Protein AF-0000000080381244 (afdb_homodimer)

Sequence (266 aa):
MRFTLLMLALLSFAAQAEESDSPTPCDNVETDQQSYDCSAYNRKTSEAEMSGSYTDLLDRIKSQFPADSPELKAFTGKLKAAQDLWAKSREADCDVYTVNAGKGTQAYEIAQNDCRAQKSDERSEFLQSVGLEMRFTLLMLALLSFAAQAEESDSPTPCDNVETDQQSYDCSAYNRKTSEAEMSGSYTDLLDRIKSQFPADSPELKAFTGKLKAAQDLWAKSREADCDVYTVNAGKGTQAYEIAQNDCRAQKSDERSEFLQSVGLE

Organism: NCBI:txid216142

Nearest PDB structures (foldseek):
  3gi7-assembly1_A  TM=9.146E-01  e=5.387E-06  Pseudomonas putida KT2440
  3gi7-assembly1_A  TM=9.146E-01  e=4.525E-06  Pseudomonas putida KT2440

InterPro domains:
  IPR009739 Lysozyme inhibitor LprI-like, N-terminal [PF07007] (26-127)

Structure (mmCIF, N/CA/C/O backbone):
data_AF-0000000080381244-model_v1
#
loop_
_entity.id
_entity.type
_entity.pdbx_description
1 polymer 'Lysozyme inhibitor LprI-like N-terminal domain-containing protein'
#
loop_
_atom_site.group_PDB
_atom_site.id
_atom_site.type_symbol
_atom_site.label_atom_id
_atom_site.label_alt_id
_atom_site.label_comp_id
_atom_site.label_asym_id
_atom_site.label_entity_id
_atom_site.label_seq_id
_atom_site.pdbx_PDB_ins_code
_atom_site.Cartn_x
_atom_site.Cartn_y
_atom_site.Cartn_z
_atom_site.occupancy
_atom_site.B_iso_or_equiv
_atom_site.auth_seq_id
_atom_site.auth_comp_id
_atom_site.auth_asym_id
_atom_site.auth_atom_id
_atom_site.pdbx_PDB_model_num
ATOM 1 N N . MET A 1 1 ? 0.6 57.094 -21.266 1 40.75 1 MET A N 1
ATOM 2 C CA . MET A 1 1 ? 1.201 56.094 -20.375 1 40.75 1 MET A CA 1
ATOM 3 C C . MET A 1 1 ? 1.037 54.688 -20.938 1 40.75 1 MET A C 1
ATOM 5 O O . MET A 1 1 ? -0.085 54.25 -21.188 1 40.75 1 MET A O 1
ATOM 9 N N . ARG A 1 2 ? 2.029 54.25 -21.875 1 47.72 2 ARG A N 1
ATOM 10 C CA . ARG A 1 2 ? 2.141 52.969 -22.578 1 47.72 2 ARG A CA 1
ATOM 11 C C . ARG A 1 2 ? 2.221 51.812 -21.609 1 47.72 2 ARG A C 1
ATOM 13 O O . ARG A 1 2 ? 3.139 51.75 -20.781 1 47.72 2 ARG A O 1
ATOM 20 N N . PHE A 1 3 ? 1.087 51.188 -21.188 1 45.06 3 PHE A N 1
ATOM 21 C CA . PHE A 1 3 ? 0.977 50.031 -20.328 1 45.06 3 PHE A CA 1
ATOM 22 C C . PHE A 1 3 ? 1.736 48.844 -20.906 1 45.06 3 PHE A C 1
ATOM 24 O O . PHE A 1 3 ? 1.434 48.375 -22.016 1 45.06 3 PHE A O 1
ATOM 31 N N . THR A 1 4 ? 3.045 48.688 -20.562 1 49.34 4 THR A N 1
ATOM 32 C CA . THR A 1 4 ? 3.891 47.531 -20.875 1 49.34 4 THR A CA 1
ATOM 33 C C . THR A 1 4 ? 3.318 46.281 -20.266 1 49.34 4 THR A C 1
ATOM 35 O O . THR A 1 4 ? 3.07 46.188 -19.062 1 49.34 4 THR A O 1
ATOM 38 N N . LEU A 1 5 ? 2.613 45.469 -21.047 1 47.5 5 LEU A N 1
ATOM 39 C CA . LEU A 1 5 ? 2.141 44.125 -20.75 1 47.5 5 LEU A CA 1
ATOM 40 C C . LEU A 1 5 ? 3.307 43.219 -20.422 1 47.5 5 LEU A C 1
ATOM 42 O O . LEU A 1 5 ? 4.195 43 -21.266 1 47.5 5 LEU A O 1
ATOM 46 N N . LEU A 1 6 ? 3.764 43.188 -19.125 1 45.06 6 LEU A N 1
ATOM 47 C CA . LEU A 1 6 ? 4.73 42.219 -18.625 1 45.06 6 LEU A CA 1
ATOM 48 C C . LEU A 1 6 ? 4.211 40.781 -18.797 1 45.06 6 LEU A C 1
ATOM 50 O O . LEU A 1 6 ? 3.193 40.406 -18.219 1 45.06 6 LEU A O 1
ATOM 54 N N . MET A 1 7 ? 4.418 40.188 -19.922 1 46.19 7 MET A N 1
ATOM 55 C CA . MET A 1 7 ? 4.176 38.75 -20.156 1 46.19 7 MET A CA 1
ATOM 56 C C . MET A 1 7 ? 4.973 37.906 -19.188 1 46.19 7 MET A C 1
ATOM 58 O O . MET A 1 7 ? 6.207 37.906 -19.188 1 46.19 7 MET A O 1
ATOM 62 N N . LEU A 1 8 ? 4.422 37.688 -17.984 1 49.75 8 LEU A N 1
ATOM 63 C CA . LEU A 1 8 ? 4.996 36.75 -17.031 1 49.75 8 LEU A CA 1
ATOM 64 C C . LEU A 1 8 ? 5.07 35.344 -17.656 1 49.75 8 LEU A C 1
ATOM 66 O O . LEU A 1 8 ? 4.039 34.719 -17.922 1 49.75 8 LEU A O 1
ATOM 70 N N . ALA A 1 9 ? 6.148 34.969 -18.359 1 44.59 9 ALA A N 1
ATOM 71 C CA . ALA A 1 9 ? 6.457 33.594 -18.828 1 44.59 9 ALA A CA 1
ATOM 72 C C . ALA A 1 9 ? 6.605 32.656 -17.656 1 44.59 9 ALA A C 1
ATOM 74 O O . ALA A 1 9 ? 7.543 32.75 -16.859 1 44.59 9 ALA A O 1
ATOM 75 N N . LEU A 1 10 ? 5.492 32.031 -17.156 1 44.94 10 LEU A N 1
ATOM 76 C CA . LEU A 1 10 ? 5.539 30.938 -16.203 1 44.94 10 LEU A CA 1
ATOM 77 C C . LEU A 1 10 ? 6.344 29.766 -16.766 1 44.94 10 LEU A C 1
ATOM 79 O O . LEU A 1 10 ? 5.891 29.094 -17.688 1 44.94 10 LEU A O 1
ATOM 83 N N . LEU A 1 11 ? 7.656 29.734 -16.672 1 43.81 11 LEU A N 1
ATOM 84 C CA . LEU A 1 11 ? 8.492 28.578 -16.984 1 43.81 11 LEU A CA 1
ATOM 85 C C . LEU A 1 11 ? 8.125 27.406 -16.094 1 43.81 11 LEU A C 1
ATOM 87 O O . LEU A 1 11 ? 8.266 27.469 -14.875 1 43.81 11 LEU A O 1
ATOM 91 N N . SER A 1 12 ? 7.191 26.547 -16.484 1 48.25 12 SER A N 1
ATOM 92 C CA . SER A 1 12 ? 6.961 25.234 -15.883 1 48.25 12 SER A CA 1
ATOM 93 C C . SER A 1 12 ? 8.266 24.453 -15.766 1 48.25 12 SER A C 1
ATOM 95 O O . SER A 1 12 ? 8.883 24.125 -16.781 1 48.25 12 SER A O 1
ATOM 97 N N . PHE A 1 13 ? 8.992 24.562 -14.695 1 47.06 13 PHE A N 1
ATOM 98 C CA . PHE A 1 13 ? 1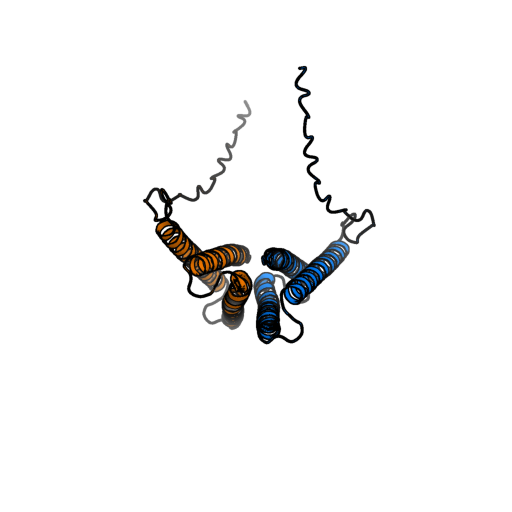0.07 23.641 -14.367 1 47.06 13 PHE A CA 1
ATOM 99 C C . PHE A 1 13 ? 9.578 22.203 -14.406 1 47.06 13 PHE A C 1
ATOM 101 O O . PHE A 1 13 ? 8.883 21.75 -13.492 1 47.06 13 PHE A O 1
ATOM 108 N N . ALA A 1 14 ? 9.312 21.641 -15.523 1 44 14 ALA A N 1
ATOM 109 C CA . ALA A 1 14 ? 9.172 20.188 -15.539 1 44 14 ALA A CA 1
ATOM 110 C C . ALA A 1 14 ? 10.359 19.5 -14.867 1 44 14 ALA A C 1
ATOM 112 O O . ALA A 1 14 ? 11.516 19.719 -15.258 1 44 14 ALA A O 1
ATOM 113 N N . ALA A 1 15 ? 10.398 19.172 -13.602 1 46.72 15 ALA A N 1
ATOM 114 C CA . ALA A 1 15 ? 11.352 18.25 -12.984 1 46.72 15 ALA A CA 1
ATOM 115 C C . ALA A 1 15 ? 11.68 17.094 -13.922 1 46.72 15 ALA A C 1
ATOM 117 O O . ALA A 1 15 ? 10.844 16.219 -14.141 1 46.72 15 ALA A O 1
ATOM 118 N N . GLN A 1 16 ? 12.453 17.328 -14.977 1 43.66 16 GLN A N 1
ATOM 119 C CA . GLN A 1 16 ? 12.953 16.219 -15.766 1 43.66 16 GLN A CA 1
ATOM 120 C C . GLN A 1 16 ? 13.57 15.141 -14.875 1 43.66 16 GLN A C 1
ATOM 122 O O . GLN A 1 16 ? 14.5 15.422 -14.109 1 43.66 16 GLN A O 1
ATOM 127 N N . ALA A 1 17 ? 12.812 14.188 -14.414 1 45.34 17 ALA A N 1
ATOM 128 C CA . ALA A 1 17 ? 13.477 12.984 -13.906 1 45.34 17 ALA A CA 1
ATOM 129 C C . ALA A 1 17 ? 14.719 12.656 -14.719 1 45.34 17 ALA A C 1
ATOM 131 O O . ALA A 1 17 ? 14.633 12.391 -15.922 1 45.34 17 ALA A O 1
ATOM 132 N N . GLU A 1 18 ? 15.836 13.234 -14.508 1 45.75 18 GLU A N 1
ATOM 133 C CA . GLU A 1 18 ? 17.078 12.883 -15.18 1 45.75 18 GLU A CA 1
ATOM 134 C C . GLU A 1 18 ? 17.203 11.367 -15.352 1 45.75 18 GLU A C 1
ATOM 136 O O . GLU A 1 18 ? 17.219 10.625 -14.375 1 45.75 18 GLU A O 1
ATOM 141 N N . GLU A 1 19 ? 16.609 10.797 -16.312 1 51.12 19 GLU A N 1
ATOM 142 C CA . GLU A 1 19 ? 17.031 9.453 -16.703 1 51.12 19 GLU A CA 1
ATOM 143 C C . GLU A 1 19 ? 18.562 9.328 -16.688 1 51.12 19 GLU A C 1
ATOM 145 O O . GLU A 1 19 ? 19.25 10.102 -17.328 1 51.12 19 GLU A O 1
ATOM 150 N N . SER A 1 20 ? 19.078 9.008 -15.672 1 56.88 20 SER A N 1
ATOM 151 C CA . SER A 1 20 ? 20.531 8.805 -15.68 1 56.88 20 SER A CA 1
ATOM 152 C C . SER A 1 20 ? 20.984 8.094 -16.953 1 56.88 20 SER A C 1
ATOM 154 O O . SER A 1 20 ? 20.391 7.074 -17.344 1 56.88 20 SER A O 1
ATOM 156 N N . ASP A 1 21 ? 21.531 8.797 -17.906 1 66.75 21 ASP A N 1
ATOM 157 C CA . ASP A 1 21 ? 22.109 8.406 -19.188 1 66.75 21 ASP A CA 1
ATOM 158 C C . ASP A 1 21 ? 23.078 7.238 -19.016 1 66.75 21 ASP A C 1
ATOM 160 O O . ASP A 1 21 ? 23.609 6.711 -20 1 66.75 21 ASP A O 1
ATOM 164 N N . SER A 1 22 ? 23.359 6.797 -17.797 1 81.69 22 SER A N 1
ATOM 165 C CA . SER A 1 22 ? 24.312 5.707 -17.641 1 81.69 22 SER A CA 1
ATOM 166 C C . SER A 1 22 ? 23.672 4.363 -17.984 1 81.69 22 SER A C 1
ATOM 168 O O . SER A 1 22 ? 22.5 4.148 -17.703 1 81.69 22 SER A O 1
ATOM 170 N N . PRO A 1 23 ? 24.516 3.619 -18.625 1 90.88 23 PRO A N 1
ATOM 171 C CA . PRO A 1 23 ? 23.969 2.293 -18.938 1 90.88 23 PRO A CA 1
ATOM 172 C C . PRO A 1 23 ? 23.469 1.551 -17.703 1 90.88 23 PRO A C 1
ATOM 174 O O . PRO A 1 23 ? 24.031 1.7 -16.609 1 90.88 23 PRO A O 1
ATOM 177 N N . THR A 1 24 ? 22.281 0.888 -17.875 1 96.06 24 THR A N 1
ATOM 178 C CA . THR A 1 24 ? 21.719 0.055 -16.812 1 96.06 24 THR A CA 1
ATOM 179 C C . THR A 1 24 ? 21.516 -1.376 -17.312 1 96.06 24 THR A C 1
ATOM 181 O O . THR A 1 24 ? 21.5 -1.628 -18.516 1 96.06 24 THR A O 1
ATOM 184 N N . PRO A 1 25 ? 21.391 -2.322 -16.328 1 97.56 25 PRO A N 1
ATOM 185 C CA . PRO A 1 25 ? 21.094 -3.701 -16.719 1 97.56 25 PRO A CA 1
ATOM 186 C C . PRO A 1 25 ? 19.781 -3.814 -17.516 1 9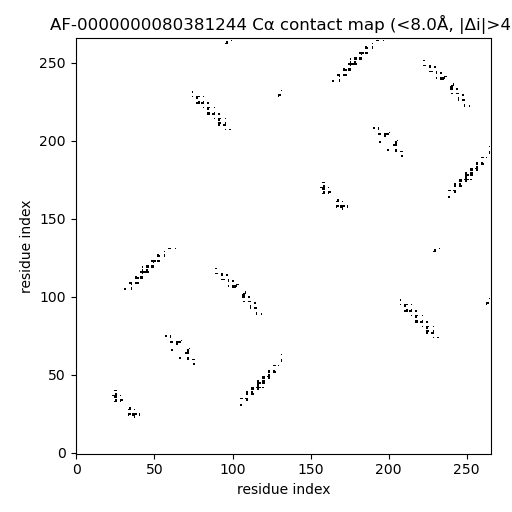7.56 25 PRO A C 1
ATOM 188 O O . PRO A 1 25 ? 19.484 -4.879 -18.047 1 97.56 25 PRO A O 1
ATOM 191 N N . CYS A 1 26 ? 19.125 -2.818 -17.578 1 97.75 26 CYS A N 1
ATOM 192 C CA . CYS A 1 26 ? 17.828 -2.902 -18.234 1 97.75 26 CYS A CA 1
ATOM 193 C C . CYS A 1 26 ? 17.922 -2.482 -19.688 1 97.75 26 CYS A C 1
ATOM 195 O O . CYS A 1 26 ? 16.922 -2.508 -20.422 1 97.75 26 CYS A O 1
ATOM 197 N N . ASP A 1 27 ? 19.109 -2.166 -20.094 1 95.81 27 ASP A N 1
ATOM 198 C CA . ASP A 1 27 ? 19.344 -1.833 -21.484 1 95.81 27 ASP A CA 1
ATOM 199 C C . ASP A 1 27 ? 19.422 -3.094 -22.344 1 95.81 27 ASP A C 1
ATOM 201 O O . ASP A 1 27 ? 20.125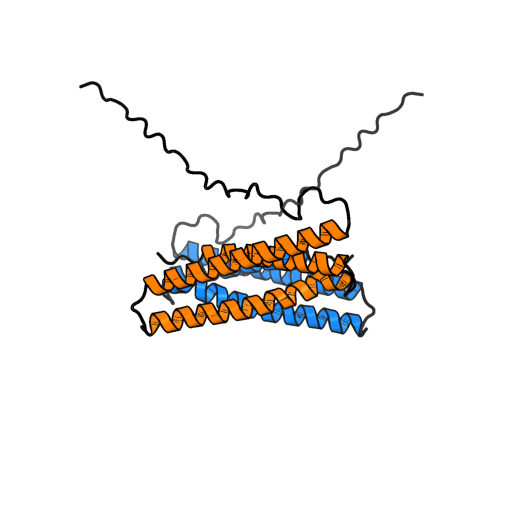 -4.047 -22 1 95.81 27 ASP A O 1
ATOM 205 N N . ASN A 1 28 ? 18.734 -3.148 -23.453 1 93.38 28 ASN A N 1
ATOM 206 C CA . ASN A 1 28 ? 18.797 -4.207 -24.453 1 93.38 28 ASN A CA 1
ATOM 207 C C . ASN A 1 28 ? 18.531 -5.578 -23.844 1 93.38 28 ASN A C 1
ATOM 209 O O . ASN A 1 28 ? 19.312 -6.508 -24.016 1 93.38 28 ASN A O 1
ATOM 213 N N . VAL A 1 29 ? 17.422 -5.82 -23.094 1 96.81 29 VAL A N 1
ATOM 214 C CA . VAL A 1 29 ? 17.031 -7.07 -22.453 1 96.81 29 VAL A CA 1
ATOM 215 C C . VAL A 1 29 ? 16.531 -8.062 -23.5 1 96.81 29 VAL A C 1
ATOM 217 O O . VAL A 1 29 ? 15.508 -7.832 -24.141 1 96.81 29 VAL A O 1
ATOM 220 N N . GLU A 1 30 ? 17.344 -9.195 -23.688 1 96.44 30 GLU A N 1
ATOM 221 C CA . GLU A 1 30 ? 17.016 -10.148 -24.734 1 96.44 30 GLU A CA 1
ATOM 222 C C . GLU A 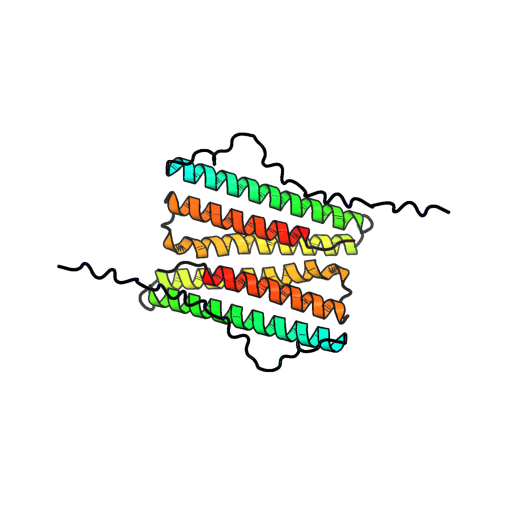1 30 ? 16.953 -11.57 -24.188 1 96.44 30 GLU A C 1
ATOM 224 O O . GLU A 1 30 ? 16.516 -12.492 -24.891 1 96.44 30 GLU A O 1
ATOM 229 N N . THR A 1 31 ? 17.406 -11.797 -22.922 1 96.06 31 THR A N 1
ATOM 230 C CA . THR A 1 31 ? 17.438 -13.133 -22.328 1 96.06 31 THR A CA 1
ATOM 231 C C . THR A 1 31 ? 16.75 -13.133 -20.953 1 96.06 31 THR A C 1
ATOM 233 O O . THR A 1 31 ? 16.562 -12.078 -20.359 1 96.06 31 THR A O 1
ATOM 236 N N . ASP A 1 32 ? 16.469 -14.367 -20.484 1 95.19 32 ASP A N 1
ATOM 237 C CA . ASP A 1 32 ? 15.891 -14.516 -19.141 1 95.19 32 ASP A CA 1
ATOM 238 C C . ASP A 1 32 ? 16.844 -13.977 -18.078 1 95.19 32 ASP A C 1
ATOM 240 O O . ASP A 1 32 ? 16.406 -13.344 -17.109 1 95.19 32 ASP A O 1
ATOM 244 N N . GLN A 1 33 ? 18.078 -14.266 -18.328 1 97.12 33 GLN A N 1
ATOM 245 C CA . GLN A 1 33 ? 19.062 -13.789 -17.359 1 97.12 33 GLN A CA 1
ATOM 246 C C . GLN A 1 33 ? 19.109 -12.266 -17.328 1 97.12 33 GLN A C 1
ATOM 248 O O . GLN A 1 33 ? 19.188 -11.656 -16.266 1 97.12 33 GLN A O 1
ATOM 253 N N . GLN A 1 34 ? 18.984 -11.656 -18.484 1 97.56 34 GLN A N 1
ATOM 254 C CA . GLN A 1 34 ? 18.984 -10.203 -18.547 1 97.56 34 GLN A CA 1
ATOM 255 C C . GLN A 1 34 ? 17.719 -9.633 -17.922 1 97.56 34 GLN A C 1
ATOM 257 O O . GLN A 1 34 ? 17.766 -8.586 -17.266 1 97.56 34 GLN A O 1
ATOM 262 N N . SER A 1 35 ? 16.641 -10.32 -18.094 1 98.19 35 SER A N 1
ATOM 263 C CA . SER A 1 35 ? 15.383 -9.922 -17.453 1 98.19 35 SER A CA 1
ATOM 264 C C . SER A 1 35 ? 15.508 -9.977 -15.93 1 98.19 35 SER A C 1
ATOM 266 O O . SER A 1 35 ? 15.039 -9.062 -15.234 1 98.19 35 SER A O 1
ATOM 268 N N . TYR A 1 36 ? 16.125 -11.016 -15.453 1 98.25 36 TYR A N 1
ATOM 269 C CA . TYR A 1 36 ? 16.344 -11.141 -14.016 1 98.25 36 TYR A CA 1
ATOM 270 C C . TYR A 1 36 ? 17.219 -10 -13.5 1 98.25 36 TYR A C 1
ATOM 272 O O . TYR A 1 36 ? 16.891 -9.359 -12.5 1 98.25 36 TYR A O 1
ATOM 280 N N . ASP A 1 37 ? 18.266 -9.695 -14.25 1 98.44 37 ASP A N 1
ATOM 281 C CA . ASP A 1 37 ? 19.172 -8.633 -13.836 1 98.44 37 ASP A CA 1
ATOM 282 C C . ASP A 1 37 ? 18.484 -7.277 -13.828 1 98.44 37 ASP A C 1
ATOM 284 O O . ASP A 1 37 ? 18.688 -6.469 -12.93 1 98.44 37 ASP A O 1
ATOM 288 N N . CYS A 1 38 ? 17.734 -7.102 -14.766 1 98.81 38 CYS A N 1
ATOM 289 C CA . CYS A 1 38 ? 16.969 -5.859 -14.852 1 98.81 38 CYS A CA 1
ATOM 290 C C . CYS A 1 38 ? 15.984 -5.742 -13.695 1 98.81 38 CYS A C 1
ATOM 292 O O . CYS A 1 38 ? 15.883 -4.688 -13.062 1 98.81 38 CYS A O 1
ATOM 294 N N . SER A 1 39 ? 15.305 -6.797 -13.398 1 98.69 39 SER A N 1
ATOM 295 C CA . SER A 1 39 ? 14.32 -6.77 -12.32 1 98.69 39 SER A CA 1
ATOM 296 C C . SER A 1 39 ? 14.984 -6.512 -10.977 1 98.69 39 SER A C 1
ATOM 298 O O . SER A 1 39 ? 14.445 -5.785 -10.133 1 98.69 39 SER A O 1
ATOM 300 N N . ALA A 1 40 ? 16.125 -7.074 -10.742 1 98.75 40 ALA A N 1
ATOM 301 C CA . ALA A 1 40 ? 16.875 -6.855 -9.508 1 98.75 40 ALA A CA 1
ATOM 302 C C . ALA A 1 40 ? 17.344 -5.406 -9.398 1 98.75 40 ALA A C 1
ATOM 304 O O . ALA A 1 40 ? 17.281 -4.805 -8.32 1 98.75 40 ALA A O 1
ATOM 305 N N . TYR A 1 41 ? 17.766 -4.879 -10.484 1 98.75 41 TYR A N 1
ATOM 306 C CA . TYR A 1 41 ? 18.203 -3.486 -10.539 1 98.75 41 TYR A CA 1
ATOM 307 C C . TYR A 1 41 ? 17.047 -2.543 -10.211 1 98.75 41 TYR A C 1
ATOM 309 O O . TYR A 1 41 ? 17.203 -1.626 -9.406 1 98.75 41 TYR A O 1
ATOM 317 N N . ASN A 1 42 ? 15.953 -2.812 -10.805 1 98.75 42 ASN A N 1
ATOM 318 C CA . ASN A 1 42 ? 14.789 -1.972 -10.57 1 98.75 42 ASN A CA 1
ATOM 319 C C . ASN A 1 42 ? 14.328 -2.039 -9.117 1 98.75 42 ASN A C 1
ATOM 321 O O . ASN A 1 42 ? 13.945 -1.021 -8.539 1 98.75 42 ASN A O 1
ATOM 325 N N . ARG A 1 43 ? 14.328 -3.221 -8.539 1 98.88 43 ARG A N 1
ATOM 326 C CA . ARG A 1 43 ? 13.961 -3.342 -7.129 1 98.88 43 ARG A CA 1
ATOM 327 C C . ARG A 1 43 ? 14.898 -2.525 -6.246 1 98.88 43 ARG A C 1
ATOM 329 O O . ARG A 1 43 ? 14.445 -1.772 -5.383 1 98.88 43 ARG A O 1
ATOM 336 N N . LYS A 1 44 ? 16.156 -2.691 -6.535 1 98.88 44 LYS A N 1
ATOM 337 C CA . LYS A 1 44 ? 17.141 -1.96 -5.746 1 98.88 44 LYS A CA 1
ATOM 338 C C . LYS A 1 44 ? 16.953 -0.453 -5.895 1 98.88 44 LYS A C 1
ATOM 340 O O . LYS A 1 44 ? 17.047 0.289 -4.914 1 98.88 44 LYS A O 1
ATOM 345 N N . THR A 1 45 ? 16.75 -0.008 -7.066 1 98.81 45 THR A N 1
ATOM 346 C CA . THR A 1 45 ? 16.562 1.411 -7.344 1 98.81 45 THR A CA 1
ATOM 347 C C . THR A 1 45 ? 15.32 1.944 -6.621 1 98.81 45 THR A C 1
ATOM 349 O O . THR A 1 45 ? 15.383 2.98 -5.957 1 98.81 45 THR A O 1
ATOM 352 N N . SER A 1 46 ? 14.242 1.216 -6.703 1 98.88 46 SER A N 1
ATOM 353 C CA . SER A 1 46 ? 13 1.615 -6.059 1 98.88 46 SER A CA 1
ATOM 354 C C . SER A 1 46 ? 13.141 1.624 -4.539 1 98.88 46 SER A C 1
ATOM 356 O O . SER A 1 46 ? 12.633 2.525 -3.867 1 98.88 46 SER A O 1
ATOM 358 N N . GLU A 1 47 ? 13.836 0.66 -4.039 1 98.94 47 GLU A N 1
ATOM 359 C CA . GLU A 1 47 ? 14.039 0.586 -2.598 1 98.94 47 GLU A CA 1
ATOM 360 C C . GLU A 1 47 ? 14.938 1.718 -2.107 1 98.94 47 GLU A C 1
ATOM 362 O O . GLU A 1 47 ? 14.734 2.25 -1.014 1 98.94 47 GLU A O 1
ATOM 367 N N . ALA A 1 48 ? 15.883 2.098 -2.922 1 98.88 48 ALA A N 1
ATOM 368 C CA . ALA A 1 48 ? 16.719 3.242 -2.58 1 98.88 48 ALA A CA 1
ATOM 369 C C . ALA A 1 48 ? 15.914 4.535 -2.576 1 98.88 48 ALA A C 1
ATOM 371 O O . ALA A 1 48 ? 16.062 5.371 -1.682 1 98.88 48 ALA A O 1
ATOM 372 N N . GLU A 1 49 ? 15.133 4.672 -3.586 1 98.81 49 GLU A N 1
ATOM 373 C CA . GLU A 1 49 ? 14.281 5.852 -3.656 1 98.81 49 GLU A CA 1
ATOM 374 C C . GLU A 1 49 ? 13.32 5.91 -2.469 1 98.81 49 GLU A C 1
ATOM 376 O O . GLU A 1 49 ? 13.125 6.973 -1.877 1 98.81 49 GLU A O 1
ATOM 381 N N . MET A 1 50 ? 12.773 4.844 -2.121 1 98.88 50 MET A N 1
ATOM 382 C CA . MET A 1 50 ? 11.875 4.762 -0.975 1 98.88 50 MET A CA 1
ATOM 383 C C . MET A 1 50 ? 12.602 5.125 0.315 1 98.88 50 MET A C 1
ATOM 385 O O . MET A 1 50 ? 12.086 5.902 1.124 1 98.88 50 MET A O 1
ATOM 389 N N . SER A 1 51 ? 13.789 4.582 0.455 1 98.81 51 SER A N 1
ATOM 390 C CA . SER A 1 51 ? 14.602 4.887 1.628 1 98.81 51 SER A CA 1
ATOM 391 C C . SER A 1 51 ? 14.938 6.375 1.694 1 98.81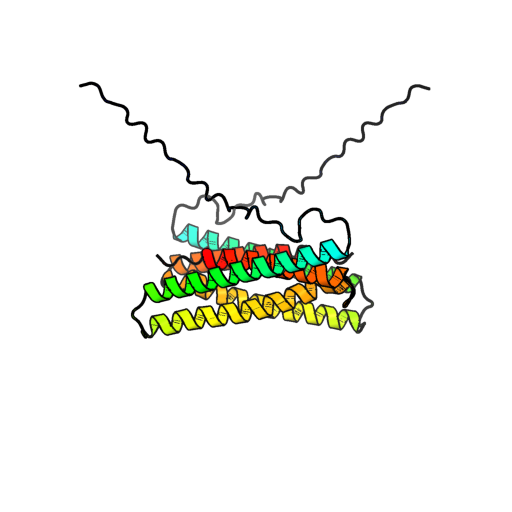 51 SER A C 1
ATOM 393 O O . SER A 1 51 ? 14.945 6.965 2.775 1 98.81 51 SER A O 1
ATOM 395 N N . GLY A 1 52 ? 15.211 6.906 0.562 1 98.81 52 GLY A N 1
ATOM 396 C CA . GLY A 1 52 ? 15.438 8.344 0.513 1 98.81 52 GLY A CA 1
ATOM 397 C C . GLY A 1 52 ? 14.227 9.156 0.917 1 98.81 52 GLY A C 1
ATOM 398 O O . GLY A 1 52 ? 14.336 10.125 1.671 1 98.81 52 GLY A O 1
ATOM 399 N N . SER A 1 53 ? 13.094 8.797 0.442 1 98.75 53 SER A N 1
ATOM 400 C CA . SER A 1 53 ? 11.852 9.484 0.786 1 98.75 53 SER A CA 1
ATOM 401 C C . SER A 1 53 ? 11.57 9.398 2.281 1 98.75 53 SER A C 1
ATOM 403 O O . SER A 1 53 ? 11.078 10.359 2.881 1 98.75 53 SER A O 1
ATOM 405 N N . TYR A 1 54 ? 11.836 8.281 2.877 1 98.75 54 TYR A N 1
ATOM 406 C CA . TYR A 1 54 ? 11.664 8.102 4.316 1 98.75 54 TYR A CA 1
ATOM 407 C C . TYR A 1 54 ? 12.586 9.031 5.094 1 98.75 54 TYR A C 1
ATOM 409 O O . TYR A 1 54 ? 12.156 9.711 6.027 1 98.75 54 TYR A O 1
ATOM 417 N N . THR A 1 55 ? 13.828 9.078 4.703 1 98.31 55 THR A N 1
ATOM 418 C CA . THR A 1 55 ? 14.805 9.938 5.352 1 98.31 55 THR A CA 1
ATOM 419 C C . THR A 1 55 ? 14.406 11.406 5.215 1 98.31 55 THR A C 1
ATOM 421 O O . THR A 1 55 ? 14.508 12.172 6.176 1 98.31 55 THR A O 1
ATOM 424 N N . ASP A 1 56 ? 14.008 11.773 3.992 1 97.81 56 ASP A N 1
ATOM 425 C CA . ASP A 1 56 ? 13.57 13.141 3.758 1 97.81 56 ASP A CA 1
ATOM 426 C C . ASP A 1 56 ? 12.398 13.508 4.664 1 97.81 56 ASP A C 1
ATOM 428 O O . ASP A 1 56 ? 12.344 14.609 5.207 1 97.81 56 ASP A O 1
ATOM 432 N N . LEU A 1 57 ? 11.453 12.617 4.84 1 97.56 57 LEU A N 1
ATOM 433 C CA . LEU A 1 57 ? 10.312 12.875 5.715 1 97.56 57 LEU A CA 1
ATOM 434 C C . LEU A 1 57 ? 10.766 13.023 7.16 1 97.56 57 LEU A C 1
ATOM 436 O O . LEU A 1 57 ? 10.305 13.922 7.867 1 97.56 57 LEU A O 1
ATOM 440 N N . LEU A 1 58 ? 11.648 12.156 7.613 1 96.62 58 LEU A N 1
ATOM 441 C CA . LEU A 1 58 ? 12.18 12.258 8.969 1 96.62 58 LEU A CA 1
ATOM 442 C C . LEU A 1 58 ? 12.828 13.625 9.195 1 96.62 58 LEU A C 1
ATOM 444 O O . LEU A 1 58 ? 12.609 14.242 10.234 1 96.62 58 LEU A O 1
ATOM 448 N N . ASP A 1 59 ? 13.539 14.086 8.203 1 95.94 59 ASP A N 1
ATOM 449 C CA . ASP A 1 59 ? 14.203 15.383 8.312 1 95.94 59 ASP A CA 1
ATOM 450 C C . ASP A 1 59 ? 13.188 16.516 8.375 1 95.94 59 ASP A C 1
ATOM 452 O O . ASP A 1 59 ? 13.359 17.469 9.141 1 95.94 59 ASP A O 1
ATOM 456 N N . ARG A 1 60 ? 12.195 16.422 7.574 1 94.75 60 ARG A N 1
ATOM 457 C CA . ARG A 1 60 ? 11.141 17.438 7.621 1 94.75 60 ARG A CA 1
ATOM 458 C C . ARG A 1 60 ? 10.461 17.453 8.984 1 94.75 60 ARG A C 1
ATOM 460 O O . ARG A 1 60 ? 10.18 18.531 9.523 1 94.75 60 ARG A O 1
ATOM 467 N N . ILE A 1 61 ? 10.188 16.312 9.555 1 93.88 61 ILE A N 1
ATOM 468 C CA . ILE A 1 61 ? 9.562 16.219 10.867 1 93.88 61 ILE A CA 1
ATOM 469 C C . ILE A 1 61 ? 10.477 16.828 11.93 1 93.88 61 ILE A C 1
ATOM 471 O O . ILE A 1 61 ? 10.031 17.641 12.742 1 93.88 61 ILE A O 1
ATOM 475 N N . LYS A 1 62 ? 11.734 16.516 11.859 1 94.06 62 LYS A N 1
ATOM 476 C CA . LYS A 1 62 ? 12.703 17.031 12.828 1 94.06 62 LYS A CA 1
ATOM 477 C C . LYS A 1 62 ? 12.797 18.547 12.758 1 94.06 62 LYS A C 1
ATOM 479 O O . LYS A 1 62 ? 13.031 19.203 13.781 1 94.06 62 LYS A O 1
ATOM 484 N N . SER A 1 63 ? 12.539 19.062 11.594 1 94 63 SER A N 1
ATOM 485 C CA . SER A 1 63 ? 12.664 20.5 11.398 1 94 63 SER A CA 1
ATOM 486 C C . SER A 1 63 ? 11.445 21.234 11.945 1 94 63 SER A C 1
ATOM 488 O O . SER A 1 63 ? 11.484 22.453 12.125 1 94 63 SER A O 1
ATOM 490 N N . GLN A 1 64 ? 10.414 20.516 12.305 1 90.06 64 GLN A N 1
ATOM 491 C CA . GLN A 1 64 ? 9.172 21.156 12.711 1 90.06 64 GLN A CA 1
ATOM 492 C C . GLN A 1 64 ? 9.031 21.172 14.227 1 90.06 64 GLN A C 1
ATOM 494 O O . GLN A 1 64 ? 8.125 21.828 14.766 1 90.06 64 GLN A O 1
ATOM 499 N N . PHE A 1 65 ? 9.836 20.453 14.875 1 89.44 65 PHE A N 1
ATOM 500 C CA . PHE A 1 65 ? 9.742 20.344 16.328 1 89.44 65 PHE A CA 1
ATOM 501 C C . PHE A 1 65 ? 11.102 20.578 16.969 1 89.44 65 PHE A C 1
ATOM 503 O O . PHE A 1 65 ? 12.141 20.297 16.375 1 89.44 65 PHE A O 1
ATOM 510 N N . PRO A 1 66 ? 11.047 21.188 18.25 1 92.81 66 PRO A N 1
ATOM 511 C CA . PRO A 1 66 ? 12.305 21.266 19 1 92.81 66 PRO A CA 1
ATOM 512 C C . PRO A 1 66 ? 12.945 19.891 19.203 1 92.81 66 PRO A C 1
ATOM 514 O O . PRO A 1 66 ? 12.234 18.891 19.391 1 92.81 66 PRO A O 1
ATOM 517 N N . ALA A 1 67 ? 14.211 20.016 19.156 1 91.69 67 ALA A N 1
ATOM 518 C CA . ALA A 1 67 ? 14.953 18.781 19.391 1 91.69 67 ALA A CA 1
ATOM 519 C C . ALA A 1 67 ? 14.57 18.141 20.719 1 91.69 67 ALA A C 1
ATOM 521 O O . ALA A 1 67 ? 14.398 18.844 21.719 1 91.69 67 ALA A O 1
ATOM 522 N N . ASP A 1 68 ? 14.281 16.953 20.766 1 92.12 68 ASP A N 1
ATOM 523 C CA . ASP A 1 68 ? 14.039 16.125 21.953 1 92.12 68 ASP A CA 1
ATOM 524 C C . ASP A 1 68 ? 12.664 16.406 22.547 1 92.12 68 ASP A C 1
ATOM 526 O O . ASP A 1 68 ? 12.383 16.016 23.688 1 92.12 68 ASP A O 1
ATOM 530 N N . SER A 1 69 ? 11.859 17.141 21.828 1 95.31 69 SER A N 1
ATOM 531 C CA . SER A 1 69 ? 10.516 17.375 22.328 1 95.31 69 SER A CA 1
ATOM 532 C C . SER A 1 69 ? 9.688 16.094 22.344 1 95.31 69 SER A C 1
ATOM 534 O O . SER A 1 69 ? 9.93 15.18 21.562 1 95.31 69 SER A O 1
ATOM 536 N N . PRO A 1 70 ? 8.727 15.992 23.328 1 95.19 70 PRO A N 1
ATOM 537 C CA . PRO A 1 70 ? 7.828 14.836 23.344 1 95.19 70 PRO A CA 1
ATOM 538 C C . PRO A 1 70 ? 7.035 14.68 22.047 1 95.19 70 PRO A C 1
ATOM 540 O O . PRO A 1 70 ? 6.758 13.555 21.625 1 95.19 70 PRO A O 1
ATOM 543 N N . GLU A 1 71 ? 6.691 15.773 21.375 1 92.19 71 GLU A N 1
ATOM 544 C CA . GLU A 1 71 ? 5.945 15.727 20.125 1 92.19 71 GLU A CA 1
ATOM 545 C C . GLU A 1 71 ? 6.781 15.109 19.016 1 92.19 71 GLU A C 1
ATOM 547 O O . GLU A 1 71 ? 6.277 14.312 18.219 1 92.19 71 GLU A O 1
ATOM 552 N N . LEU A 1 72 ? 8.07 15.57 18.953 1 94.81 72 LEU A N 1
ATOM 553 C CA . LEU A 1 72 ? 8.969 15 17.969 1 94.81 72 LEU A CA 1
ATOM 554 C C . LEU A 1 72 ? 9.125 13.492 18.172 1 94.81 72 LEU A C 1
ATOM 556 O O . LEU A 1 72 ? 9.031 12.719 17.219 1 94.81 72 LEU A O 1
ATOM 560 N N . LYS A 1 73 ? 9.297 13.07 19.438 1 96 73 LYS A N 1
ATOM 561 C CA . LYS A 1 73 ? 9.461 11.656 19.766 1 96 73 LYS A CA 1
ATOM 562 C C . LYS A 1 73 ? 8.203 10.867 19.406 1 96 73 LYS A C 1
ATOM 564 O O . LYS A 1 73 ? 8.289 9.758 18.875 1 96 73 LYS A O 1
ATOM 569 N N . ALA A 1 74 ? 7.102 11.398 19.656 1 94.31 74 ALA A N 1
ATOM 570 C CA . ALA A 1 74 ? 5.836 10.734 19.375 1 94.31 74 ALA A CA 1
ATOM 571 C C . ALA A 1 74 ? 5.637 10.562 17.875 1 94.31 74 ALA A C 1
ATOM 573 O O . ALA A 1 74 ? 5.254 9.484 17.406 1 94.31 74 ALA A O 1
ATOM 574 N N . PHE A 1 75 ? 5.902 11.633 17.141 1 94.25 75 PHE A N 1
ATOM 575 C CA . PHE A 1 75 ? 5.695 11.578 15.695 1 94.25 75 PHE A CA 1
ATOM 576 C C . PHE A 1 75 ? 6.68 10.617 15.039 1 94.25 75 PHE A C 1
ATOM 578 O O . PHE A 1 75 ? 6.289 9.781 14.227 1 94.25 75 PHE A O 1
ATOM 585 N N . THR A 1 76 ? 7.926 10.766 15.391 1 96.19 76 THR A N 1
ATOM 586 C CA . THR A 1 76 ? 8.93 9.891 14.805 1 96.19 76 THR A CA 1
ATOM 587 C C . THR A 1 76 ? 8.664 8.438 15.172 1 96.19 76 THR A C 1
ATOM 589 O O . THR A 1 76 ? 8.898 7.531 14.367 1 96.19 76 THR A O 1
ATOM 592 N N . GLY A 1 77 ? 8.172 8.18 16.406 1 96.75 77 GLY A N 1
ATOM 593 C CA . GLY A 1 77 ? 7.773 6.844 16.812 1 96.75 77 GLY A CA 1
ATOM 594 C C . GLY A 1 77 ? 6.633 6.289 15.977 1 96.75 77 GLY A C 1
ATOM 595 O O . GLY A 1 77 ? 6.656 5.125 15.578 1 96.75 77 GLY A O 1
ATOM 596 N N . LYS A 1 78 ? 5.648 7.121 15.688 1 96.75 78 LYS A N 1
ATOM 597 C CA . LYS A 1 78 ? 4.523 6.715 14.844 1 96.75 78 LYS A CA 1
ATOM 598 C C . LYS A 1 78 ? 4.992 6.383 13.43 1 96.75 78 LYS A C 1
ATOM 600 O O . LYS A 1 78 ? 4.551 5.391 12.844 1 96.75 78 LYS A O 1
ATOM 605 N N . LEU A 1 79 ? 5.852 7.219 12.898 1 98.06 79 LEU A N 1
ATOM 606 C CA . LEU A 1 79 ? 6.363 6.984 11.555 1 98.06 79 LEU A CA 1
ATOM 607 C C . LEU A 1 79 ? 7.145 5.676 11.492 1 98.06 79 LEU A C 1
ATOM 609 O O . LEU A 1 79 ? 6.988 4.898 10.547 1 98.06 79 LEU A O 1
ATOM 613 N N . LYS A 1 80 ? 7.961 5.477 12.516 1 98.5 80 LYS A N 1
ATOM 614 C CA . LYS A 1 80 ? 8.75 4.242 12.539 1 98.5 80 LYS A CA 1
ATOM 615 C C . LYS A 1 80 ? 7.844 3.018 12.625 1 98.5 80 LYS A C 1
ATOM 617 O O . LYS A 1 80 ? 8.062 2.025 11.93 1 98.5 80 LYS A O 1
ATOM 622 N N . ALA A 1 81 ? 6.852 3.059 13.445 1 98.44 81 ALA A N 1
ATOM 623 C CA . ALA A 1 81 ? 5.906 1.952 13.578 1 98.44 81 ALA A CA 1
ATOM 624 C C . ALA A 1 81 ? 5.172 1.696 12.266 1 98.44 81 ALA A C 1
ATOM 626 O O . ALA A 1 81 ? 5 0.546 11.859 1 98.44 81 ALA A O 1
ATOM 627 N N . ALA A 1 82 ? 4.758 2.775 11.57 1 98.81 82 ALA A N 1
ATOM 628 C CA . ALA A 1 82 ? 4.074 2.65 10.281 1 98.81 82 ALA A CA 1
ATOM 629 C C . ALA A 1 82 ? 4.988 2.027 9.234 1 98.81 82 ALA A C 1
ATOM 631 O O . ALA A 1 82 ? 4.559 1.175 8.453 1 98.81 82 ALA A O 1
ATOM 632 N N . GLN A 1 83 ? 6.199 2.469 9.258 1 98.88 83 GLN A N 1
ATOM 633 C CA . GLN A 1 83 ? 7.164 1.945 8.297 1 98.88 83 GLN A CA 1
ATOM 634 C C . GLN A 1 83 ? 7.418 0.458 8.523 1 98.88 83 GLN A C 1
ATOM 636 O O . GLN A 1 83 ? 7.516 -0.315 7.57 1 98.88 83 GLN A O 1
ATOM 641 N N . ASP A 1 84 ? 7.516 0.079 9.789 1 98.88 84 ASP A N 1
ATOM 642 C CA . ASP A 1 84 ? 7.738 -1.323 10.133 1 98.88 84 ASP A CA 1
ATOM 643 C C . ASP A 1 84 ? 6.559 -2.189 9.695 1 98.88 84 ASP A C 1
ATOM 645 O O . ASP A 1 84 ? 6.75 -3.273 9.141 1 98.88 84 ASP A O 1
ATOM 649 N N . LEU A 1 85 ? 5.387 -1.749 9.953 1 98.88 85 LEU A N 1
ATOM 650 C CA . LEU A 1 85 ? 4.191 -2.48 9.547 1 98.88 85 LEU A CA 1
ATOM 651 C C . LEU A 1 85 ? 4.102 -2.576 8.031 1 98.88 85 LEU A C 1
ATOM 653 O O . LEU A 1 85 ? 3.738 -3.625 7.488 1 98.88 85 LEU A O 1
ATOM 657 N N . TRP A 1 86 ? 4.438 -1.499 7.359 1 98.94 86 TRP A N 1
ATOM 658 C CA . TRP A 1 86 ? 4.422 -1.499 5.902 1 98.94 86 TRP A CA 1
ATOM 659 C C . TRP A 1 86 ? 5.402 -2.525 5.348 1 98.94 86 TRP A C 1
ATOM 661 O O . TRP A 1 86 ? 5.078 -3.262 4.41 1 98.94 86 TRP A O 1
ATOM 671 N N . ALA A 1 87 ? 6.594 -2.52 5.93 1 98.94 87 ALA A N 1
ATOM 672 C CA . ALA A 1 87 ? 7.609 -3.447 5.434 1 98.94 87 ALA A CA 1
ATOM 673 C C . ALA A 1 87 ? 7.133 -4.891 5.543 1 98.94 87 ALA A C 1
ATOM 675 O O . ALA A 1 87 ? 7.301 -5.68 4.613 1 98.94 87 ALA A O 1
ATOM 676 N N . LYS A 1 88 ? 6.527 -5.219 6.68 1 98.94 88 LYS A N 1
ATOM 677 C CA . LYS A 1 88 ? 5.98 -6.559 6.867 1 98.94 88 LYS A CA 1
ATOM 678 C C . LYS A 1 88 ? 4.836 -6.828 5.898 1 98.94 88 LYS A C 1
ATOM 680 O O . LYS A 1 88 ? 4.719 -7.93 5.355 1 98.94 88 LYS A O 1
ATOM 685 N N . SER A 1 89 ? 4.027 -5.844 5.668 1 98.88 89 SER A N 1
ATOM 686 C CA . SER A 1 89 ? 2.9 -5.977 4.75 1 98.88 89 SER A CA 1
ATOM 687 C C . SER A 1 89 ? 3.377 -6.184 3.316 1 98.88 89 SER A C 1
ATOM 689 O O . SER A 1 89 ? 2.814 -6.996 2.58 1 98.88 89 SER A O 1
ATOM 691 N N . ARG A 1 90 ? 4.418 -5.453 2.9 1 98.88 90 ARG A N 1
ATOM 692 C CA . ARG A 1 90 ? 4.973 -5.613 1.561 1 98.88 90 ARG A CA 1
ATOM 693 C C . ARG A 1 90 ? 5.426 -7.051 1.324 1 98.88 90 ARG A C 1
ATOM 695 O O . ARG A 1 90 ? 5.129 -7.637 0.281 1 98.88 90 ARG A O 1
ATOM 702 N N . GLU A 1 91 ? 6.16 -7.574 2.324 1 98.75 91 GLU A N 1
ATOM 703 C CA . GLU A 1 91 ? 6.66 -8.938 2.166 1 98.75 91 GLU A CA 1
ATOM 704 C C . GLU A 1 91 ? 5.512 -9.938 2.062 1 98.75 91 GLU A C 1
ATOM 706 O O . GLU A 1 91 ? 5.527 -10.82 1.202 1 98.75 91 GLU A O 1
ATOM 711 N N . ALA A 1 92 ? 4.543 -9.805 2.939 1 98.75 92 ALA A N 1
ATOM 712 C CA . ALA A 1 92 ? 3.4 -10.719 2.926 1 98.75 92 ALA A CA 1
ATOM 713 C C . ALA A 1 92 ? 2.623 -10.602 1.617 1 98.75 92 ALA A C 1
ATOM 715 O O . ALA A 1 92 ? 2.18 -11.609 1.062 1 98.75 92 ALA A O 1
ATOM 716 N N . ASP A 1 93 ? 2.457 -9.414 1.077 1 98.62 93 ASP A N 1
ATOM 717 C CA . ASP A 1 93 ? 1.746 -9.18 -0.177 1 98.62 93 ASP A CA 1
ATOM 718 C C . ASP A 1 93 ? 2.486 -9.82 -1.353 1 98.62 93 ASP A C 1
ATOM 720 O O . ASP A 1 93 ? 1.869 -10.43 -2.225 1 98.62 93 ASP A O 1
ATOM 724 N N . CYS A 1 94 ? 3.773 -9.617 -1.364 1 98.44 94 CYS A N 1
ATOM 725 C CA . CYS A 1 94 ? 4.512 -10.156 -2.504 1 98.44 94 CYS A CA 1
ATOM 726 C C . CYS A 1 94 ? 4.574 -11.68 -2.445 1 98.44 94 CYS A C 1
ATOM 728 O O . CYS A 1 94 ? 4.621 -12.344 -3.482 1 98.44 94 CYS A O 1
ATOM 730 N N . ASP A 1 95 ? 4.492 -12.289 -1.193 1 96.69 95 ASP A N 1
ATOM 731 C CA . ASP A 1 95 ? 4.359 -13.734 -1.073 1 96.69 95 ASP A CA 1
ATOM 732 C C . ASP A 1 95 ? 3.039 -14.219 -1.669 1 96.69 95 ASP A C 1
ATOM 734 O O . ASP A 1 95 ? 3.002 -15.234 -2.371 1 96.69 95 ASP A O 1
ATOM 738 N N . VAL A 1 96 ? 2.008 -13.477 -1.433 1 96.81 96 VAL A N 1
ATOM 739 C CA . VAL A 1 96 ? 0.698 -13.812 -1.981 1 96.81 96 VAL A CA 1
ATOM 740 C C . VAL A 1 96 ? 0.708 -13.617 -3.496 1 96.81 96 VAL A C 1
ATOM 742 O O . VAL A 1 96 ? 0.234 -14.484 -4.238 1 96.81 96 VAL A O 1
ATOM 745 N N . TYR A 1 97 ? 1.274 -12.562 -3.957 1 96.25 97 TYR A N 1
ATOM 746 C CA . TYR A 1 97 ? 1.29 -12.188 -5.363 1 96.25 97 TYR A CA 1
ATOM 747 C C . TYR A 1 97 ? 2.006 -13.234 -6.203 1 96.25 97 TYR A C 1
ATOM 749 O O . TYR A 1 97 ? 1.635 -13.484 -7.355 1 96.25 97 TYR A O 1
ATOM 757 N N . THR A 1 98 ? 3.002 -13.875 -5.617 1 95.31 98 THR A N 1
ATOM 758 C CA . THR A 1 98 ? 3.836 -14.766 -6.418 1 95.31 98 THR A CA 1
ATOM 759 C C . THR A 1 98 ? 3.568 -16.234 -6.062 1 95.31 98 THR A C 1
ATOM 761 O O . THR A 1 98 ? 4.383 -17.109 -6.355 1 95.31 98 THR A O 1
ATOM 764 N N . VAL A 1 99 ? 2.461 -16.547 -5.449 1 88.88 99 VAL A N 1
ATOM 765 C CA . VAL A 1 99 ? 2.188 -17.875 -4.887 1 88.88 99 VAL A CA 1
ATOM 766 C C . VAL A 1 99 ? 2.213 -18.922 -5.996 1 88.88 99 VAL A C 1
ATOM 768 O O . VAL A 1 99 ? 2.631 -20.062 -5.773 1 88.88 99 VAL A O 1
ATOM 771 N N . ASN A 1 100 ? 1.955 -18.562 -7.25 1 85.56 100 ASN A N 1
ATOM 772 C CA . ASN A 1 100 ? 1.844 -19.531 -8.336 1 85.56 100 ASN A CA 1
ATOM 773 C C . ASN A 1 100 ? 3.07 -19.5 -9.242 1 85.56 100 ASN A C 1
ATOM 775 O O . ASN A 1 100 ? 3.119 -20.219 -10.25 1 85.56 100 ASN A O 1
ATOM 779 N N . ALA A 1 101 ? 4.027 -18.656 -9.125 1 86.06 101 ALA A N 1
ATOM 780 C CA . ALA A 1 101 ? 5.16 -18.484 -10.031 1 86.06 101 ALA A CA 1
ATOM 781 C C . ALA A 1 101 ? 6.184 -19.609 -9.844 1 86.06 101 ALA A C 1
ATOM 783 O O . ALA A 1 101 ? 7.074 -19.781 -10.68 1 86.06 101 ALA A O 1
ATOM 784 N N . GLY A 1 102 ? 6.055 -20.688 -8.93 1 86.44 102 GLY A N 1
ATOM 785 C CA . GLY A 1 102 ? 7.035 -21.734 -8.664 1 86.44 102 GLY A CA 1
ATOM 786 C C . GLY A 1 102 ? 8.258 -21.219 -7.922 1 86.44 102 GLY A C 1
ATOM 787 O O . GLY A 1 102 ? 9.219 -20.766 -8.539 1 86.44 102 GLY A O 1
ATOM 788 N N . LYS A 1 103 ? 8.227 -21.281 -6.695 1 89.31 103 LYS A N 1
ATOM 789 C CA . LYS A 1 103 ? 9.297 -20.797 -5.828 1 89.31 103 LYS A CA 1
ATOM 790 C C . LYS A 1 103 ? 10.648 -21.375 -6.246 1 89.31 103 LYS A C 1
ATOM 792 O O . LYS A 1 103 ? 10.75 -22.562 -6.555 1 89.31 103 LYS A O 1
ATOM 797 N N . GLY A 1 104 ? 11.602 -20.469 -6.332 1 90.06 104 GLY A N 1
ATOM 798 C CA . GLY A 1 104 ? 12.953 -20.922 -6.648 1 90.06 104 GLY A CA 1
ATOM 799 C C . GLY A 1 104 ? 13.289 -20.781 -8.125 1 90.06 104 GLY A C 1
ATOM 800 O O . GLY A 1 104 ? 14.445 -20.938 -8.516 1 90.06 104 GLY A O 1
ATOM 801 N N . THR A 1 105 ? 12.32 -20.531 -9.062 1 94.56 105 THR A N 1
ATOM 802 C CA . THR A 1 105 ? 12.57 -20.312 -10.477 1 94.56 105 THR A CA 1
ATOM 803 C C . THR A 1 105 ? 12.969 -18.859 -10.734 1 94.56 105 THR A C 1
ATOM 805 O O . THR A 1 105 ? 12.781 -18 -9.883 1 94.56 105 THR A O 1
ATOM 808 N N . GLN A 1 106 ? 13.602 -18.625 -11.828 1 95.44 106 GLN A N 1
ATOM 809 C CA . GLN A 1 106 ? 13.938 -17.25 -12.211 1 95.44 106 GLN A CA 1
ATOM 810 C C . GLN A 1 106 ? 12.688 -16.406 -12.398 1 95.44 106 GLN A C 1
ATOM 812 O O . GLN A 1 106 ? 12.68 -15.227 -12.047 1 95.44 106 GLN A O 1
ATOM 817 N N . ALA A 1 107 ? 11.68 -17.031 -12.93 1 94.75 107 ALA A N 1
ATOM 818 C CA . ALA A 1 107 ? 10.406 -16.328 -13.102 1 94.75 107 ALA A CA 1
ATOM 819 C C . ALA A 1 107 ? 9.844 -15.875 -11.758 1 94.75 107 ALA A C 1
ATOM 821 O O . ALA A 1 107 ? 9.328 -14.758 -11.641 1 94.75 107 ALA A O 1
ATOM 822 N N . TYR A 1 108 ? 9.977 -16.719 -10.719 1 96.38 108 TYR A N 1
ATOM 823 C CA . TYR A 1 108 ? 9.562 -16.375 -9.367 1 96.38 108 TYR A CA 1
ATOM 824 C C . TYR A 1 108 ? 10.359 -15.195 -8.836 1 96.38 108 TYR A C 1
ATOM 826 O O . TYR A 1 108 ? 9.789 -14.25 -8.289 1 96.38 108 TYR A O 1
ATOM 834 N N . GLU A 1 109 ? 11.664 -15.25 -9.047 1 97.81 109 GLU A N 1
ATOM 835 C CA . GLU A 1 109 ? 12.523 -14.18 -8.547 1 97.81 109 GLU A CA 1
ATOM 836 C C . GLU A 1 109 ? 12.234 -12.859 -9.25 1 97.81 109 GLU A C 1
ATOM 838 O O . GLU A 1 109 ? 12.242 -11.797 -8.625 1 97.81 109 GLU A O 1
ATOM 843 N N . ILE A 1 110 ? 11.977 -12.914 -10.508 1 97.88 110 ILE A N 1
ATOM 844 C CA . ILE A 1 110 ? 11.641 -11.711 -11.266 1 97.88 110 ILE A CA 1
ATOM 845 C C . ILE A 1 110 ? 10.32 -11.125 -10.758 1 97.88 110 ILE A C 1
ATOM 847 O O . ILE A 1 110 ? 10.219 -9.922 -10.531 1 97.88 110 ILE A O 1
ATOM 851 N N . ALA A 1 111 ? 9.344 -11.977 -10.516 1 97 111 ALA A N 1
ATOM 852 C CA . ALA A 1 111 ? 8.047 -11.516 -10.023 1 97 111 ALA A CA 1
ATOM 853 C C . ALA A 1 111 ? 8.172 -10.906 -8.633 1 97 111 ALA A C 1
ATOM 855 O O . ALA A 1 111 ? 7.531 -9.891 -8.328 1 97 111 ALA A O 1
ATOM 856 N N . GLN A 1 112 ? 8.992 -11.562 -7.785 1 98.25 112 GLN A N 1
ATOM 857 C CA . GLN A 1 112 ? 9.266 -11 -6.465 1 98.25 112 GLN A CA 1
ATOM 858 C C . GLN A 1 112 ? 9.891 -9.609 -6.578 1 98.25 112 GLN A C 1
ATOM 860 O O . GLN A 1 112 ? 9.469 -8.68 -5.895 1 98.25 112 GLN A O 1
ATOM 865 N N . ASN A 1 113 ? 10.859 -9.484 -7.453 1 98.75 113 ASN A N 1
ATOM 866 C CA . ASN A 1 113 ? 11.531 -8.203 -7.648 1 98.75 113 ASN A CA 1
ATOM 867 C C . ASN A 1 113 ? 10.555 -7.133 -8.133 1 98.75 113 ASN A C 1
ATOM 869 O O . ASN A 1 113 ? 10.555 -6.012 -7.629 1 98.75 113 ASN A O 1
ATOM 873 N N . ASP A 1 114 ? 9.766 -7.488 -9.047 1 98.31 114 ASP A N 1
ATOM 874 C CA . ASP A 1 114 ? 8.82 -6.543 -9.625 1 98.31 114 ASP A CA 1
ATOM 875 C C . ASP A 1 114 ? 7.797 -6.086 -8.578 1 98.31 114 ASP A C 1
ATOM 877 O O . ASP A 1 114 ? 7.477 -4.898 -8.492 1 98.31 114 ASP A O 1
ATOM 881 N N . CYS A 1 115 ? 7.301 -7.008 -7.809 1 98.56 115 CYS A N 1
ATOM 882 C CA . CYS A 1 115 ? 6.344 -6.699 -6.754 1 98.56 115 CYS A CA 1
ATOM 883 C C . CYS A 1 115 ? 6.957 -5.762 -5.719 1 98.56 115 CYS A C 1
ATOM 885 O O . CYS A 1 115 ? 6.367 -4.734 -5.375 1 98.56 115 CYS A O 1
ATOM 887 N N . ARG A 1 116 ? 8.117 -6.117 -5.289 1 98.88 116 ARG A N 1
ATOM 888 C CA . ARG A 1 116 ? 8.781 -5.316 -4.266 1 98.88 116 ARG A CA 1
ATOM 889 C C . ARG A 1 116 ? 9.125 -3.93 -4.797 1 98.88 116 ARG A C 1
ATOM 891 O O . ARG A 1 116 ? 9.047 -2.941 -4.062 1 98.88 116 ARG A O 1
ATOM 898 N N . ALA A 1 117 ? 9.531 -3.832 -6.074 1 98.88 117 ALA A N 1
ATOM 899 C CA . ALA A 1 117 ? 9.805 -2.531 -6.68 1 98.88 117 ALA A CA 1
ATOM 900 C C . ALA A 1 117 ? 8.547 -1.672 -6.73 1 98.88 117 ALA A C 1
ATOM 902 O O . ALA A 1 117 ? 8.562 -0.513 -6.309 1 98.88 117 ALA A O 1
ATOM 903 N N . GLN A 1 118 ? 7.492 -2.277 -7.191 1 98.75 118 GLN A N 1
ATOM 904 C CA . GLN A 1 118 ? 6.238 -1.541 -7.324 1 98.75 118 GLN A CA 1
ATOM 905 C C . GLN A 1 118 ? 5.746 -1.046 -5.965 1 98.75 118 GLN A C 1
ATOM 907 O O . GLN A 1 118 ? 5.352 0.114 -5.828 1 98.75 118 GLN A O 1
ATOM 912 N N . LYS A 1 119 ? 5.762 -1.894 -4.984 1 98.88 119 LYS A N 1
ATOM 913 C CA . LYS A 1 119 ? 5.312 -1.502 -3.65 1 98.88 119 LYS A CA 1
ATOM 914 C C . LYS A 1 119 ? 6.234 -0.444 -3.049 1 98.88 119 LYS A C 1
ATOM 916 O O . LYS A 1 119 ? 5.777 0.45 -2.334 1 98.88 119 LYS A O 1
ATOM 921 N N . SER A 1 120 ? 7.496 -0.522 -3.32 1 98.94 120 SER A N 1
ATOM 922 C CA . SER A 1 120 ? 8.43 0.493 -2.838 1 98.94 120 SER A CA 1
ATOM 923 C C . SER A 1 120 ? 8.164 1.842 -3.5 1 98.94 120 SER A C 1
ATOM 925 O O . SER A 1 120 ? 8.242 2.885 -2.846 1 98.94 120 SER A O 1
ATOM 927 N N . ASP A 1 121 ? 7.855 1.797 -4.77 1 98.88 121 ASP A N 1
ATOM 928 C CA . ASP A 1 121 ? 7.527 3.031 -5.477 1 98.88 121 ASP A CA 1
ATOM 929 C C . ASP A 1 121 ? 6.273 3.682 -4.887 1 98.88 121 ASP A C 1
ATOM 931 O O . ASP A 1 121 ? 6.246 4.895 -4.664 1 98.88 121 ASP A O 1
ATOM 935 N N . GLU A 1 122 ? 5.281 2.908 -4.664 1 98.62 122 GLU A N 1
ATOM 936 C CA . GLU A 1 122 ? 4.047 3.402 -4.059 1 98.62 122 GLU A CA 1
ATOM 937 C C . GLU A 1 122 ? 4.309 3.98 -2.67 1 98.62 122 GLU A C 1
ATOM 939 O O . GLU A 1 122 ? 3.742 5.012 -2.305 1 98.62 122 GLU A O 1
ATOM 944 N N . ARG A 1 123 ? 5.172 3.314 -1.946 1 98.88 123 ARG A N 1
ATOM 945 C CA . ARG A 1 123 ? 5.52 3.791 -0.612 1 98.88 123 ARG A CA 1
ATOM 946 C C . ARG A 1 123 ? 6.242 5.133 -0.682 1 98.88 123 ARG A C 1
ATOM 948 O O . ARG A 1 123 ? 5.988 6.023 0.133 1 98.88 123 ARG A O 1
ATOM 955 N N . SER A 1 124 ? 7.113 5.227 -1.636 1 98.75 124 SER A N 1
ATOM 956 C CA . SER A 1 124 ? 7.793 6.504 -1.831 1 98.75 124 SER A CA 1
ATOM 957 C C . SER A 1 124 ? 6.797 7.637 -2.041 1 98.75 124 SER A C 1
ATOM 959 O O . SER A 1 124 ? 6.926 8.703 -1.438 1 98.75 124 SER A O 1
ATOM 961 N N . GLU A 1 125 ? 5.828 7.367 -2.857 1 97.94 125 GLU A N 1
ATOM 962 C CA . GLU A 1 125 ? 4.805 8.375 -3.129 1 97.94 125 GLU A CA 1
ATOM 963 C C . GLU A 1 125 ? 4.039 8.734 -1.861 1 97.94 125 GLU A C 1
ATOM 965 O O . GLU A 1 125 ? 3.779 9.914 -1.603 1 97.94 125 GLU A O 1
ATOM 970 N N . PHE A 1 126 ? 3.66 7.781 -1.069 1 98.62 126 PHE A N 1
ATOM 971 C CA . PHE A 1 126 ? 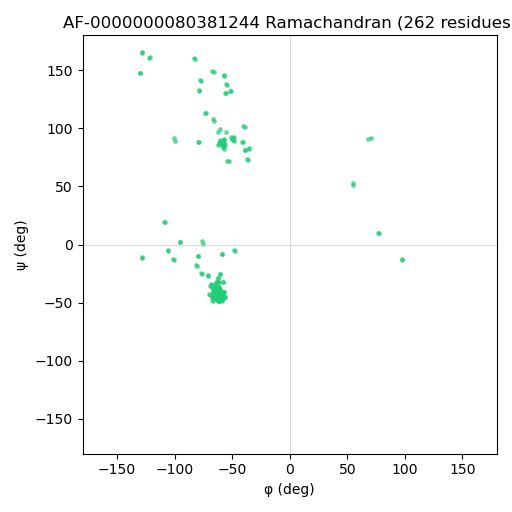2.967 8.031 0.189 1 98.62 126 PHE A CA 1
ATOM 972 C C . PHE A 1 126 ? 3.811 8.898 1.111 1 98.62 126 PHE A C 1
ATOM 974 O O . PHE A 1 126 ? 3.334 9.914 1.625 1 98.62 126 PHE A O 1
ATOM 981 N N . LEU A 1 127 ? 5.117 8.523 1.245 1 98.38 127 LEU A N 1
ATOM 982 C CA . LEU A 1 127 ? 6.004 9.227 2.162 1 98.38 127 LEU A CA 1
ATOM 983 C C . LEU A 1 127 ? 6.195 10.68 1.721 1 98.38 127 LEU A C 1
ATOM 985 O O . LEU A 1 127 ? 6.297 11.578 2.559 1 98.38 127 LEU A O 1
ATOM 989 N N . GLN A 1 128 ? 6.152 10.891 0.431 1 97.12 128 GLN A N 1
ATOM 990 C CA . GLN A 1 128 ? 6.305 12.242 -0.108 1 97.12 128 GLN A CA 1
ATOM 991 C C . GLN A 1 128 ? 5.023 13.047 0.066 1 97.12 128 GLN A C 1
ATOM 993 O O . GLN A 1 128 ? 5.055 14.281 0.062 1 97.12 128 GLN A O 1
ATOM 998 N N . SER A 1 129 ? 3.92 12.344 0.167 1 95.06 129 SER A N 1
ATOM 999 C CA . SER A 1 129 ? 2.631 13.023 0.246 1 95.06 129 SER A CA 1
ATOM 1000 C C . SER A 1 129 ? 2.348 13.5 1.665 1 95.06 129 SER A C 1
ATOM 1002 O O . SER A 1 129 ? 1.447 14.312 1.881 1 95.06 129 SER A O 1
ATOM 1004 N N . VAL A 1 130 ? 3.08 12.938 2.623 1 94.62 130 VAL A N 1
ATOM 1005 C CA . VAL A 1 130 ? 2.861 13.352 4.004 1 94.62 130 VAL A CA 1
ATOM 1006 C C . VAL A 1 130 ? 3.281 14.805 4.18 1 94.62 130 VAL A C 1
ATOM 1008 O O . VAL A 1 130 ? 4.426 15.172 3.9 1 94.62 130 VAL A O 1
ATOM 1011 N N . GLY A 1 131 ? 2.211 15.742 4.34 1 78.12 131 GLY A N 1
ATOM 1012 C CA . GLY A 1 131 ? 2.357 17.188 4.316 1 78.12 131 GLY A CA 1
ATOM 1013 C C . GLY A 1 131 ? 2.871 17.766 5.629 1 78.12 131 GLY A C 1
ATOM 1014 O O . GLY A 1 131 ? 2.254 17.562 6.676 1 78.12 131 GLY A O 1
ATOM 1015 N N . LEU A 1 132 ? 4.07 17.859 5.82 1 66.44 132 LEU A N 1
ATOM 1016 C CA . LEU A 1 132 ? 4.66 18.641 6.902 1 66.44 132 LEU A CA 1
ATOM 1017 C C . LEU A 1 132 ? 5.168 19.984 6.391 1 66.44 132 LEU A C 1
ATOM 1019 O O . LEU A 1 132 ? 5.656 20.078 5.262 1 66.44 132 LEU A O 1
ATOM 1023 N N . GLU A 1 133 ? 4.145 21.156 6.469 1 52.81 133 GLU A N 1
ATOM 1024 C CA . GLU A 1 133 ? 4.57 22.516 6.172 1 52.81 133 GLU A CA 1
ATOM 1025 C C . GLU A 1 133 ? 5.719 22.953 7.082 1 52.81 133 GLU A C 1
ATOM 1027 O O . GLU A 1 133 ? 5.871 22.422 8.188 1 52.81 133 GLU A O 1
ATOM 1032 N N . MET B 1 1 ? -15.469 -16.359 -56.938 1 32.78 1 MET B N 1
ATOM 1033 C CA . MET B 1 1 ? -15.664 -16.516 -55.5 1 32.78 1 MET B CA 1
ATOM 1034 C C . MET B 1 1 ? -15.289 -15.242 -54.75 1 32.78 1 MET B C 1
ATOM 1036 O O . MET B 1 1 ? -14.141 -14.797 -54.812 1 32.78 1 MET B O 1
ATOM 1040 N N . ARG B 1 2 ? -16.25 -14.203 -54.75 1 44 2 ARG B N 1
ATOM 1041 C CA . ARG B 1 2 ? -16.203 -12.883 -54.125 1 44 2 ARG B CA 1
ATOM 1042 C C . ARG B 1 2 ? -15.922 -13 -52.625 1 44 2 ARG B C 1
ATOM 1044 O O . ARG B 1 2 ? -16.656 -13.672 -51.906 1 44 2 ARG B O 1
ATOM 1051 N N . PHE B 1 3 ? -14.617 -12.859 -52.125 1 38.69 3 PHE B N 1
ATOM 1052 C CA . PHE B 1 3 ? -14.117 -12.859 -50.781 1 38.69 3 PHE B CA 1
ATOM 1053 C C . PHE B 1 3 ? -14.805 -11.781 -49.938 1 38.69 3 PHE B C 1
ATOM 1055 O O . PHE B 1 3 ? -14.688 -10.594 -50.219 1 38.69 3 PHE B O 1
ATOM 1062 N N . THR B 1 4 ? -15.945 -12.086 -49.344 1 49 4 THR B N 1
ATOM 1063 C CA . THR B 1 4 ? -16.625 -11.219 -48.375 1 49 4 THR B CA 1
ATOM 1064 C C . THR B 1 4 ? -15.773 -10.992 -47.156 1 49 4 THR B C 1
ATOM 1066 O O . THR B 1 4 ? -15.336 -11.945 -46.5 1 49 4 THR B O 1
ATOM 1069 N N . LEU B 1 5 ? -15.023 -9.898 -47.062 1 45.97 5 LEU B N 1
ATOM 1070 C CA . LEU B 1 5 ? -14.273 -9.359 -45.938 1 45.97 5 LEU B CA 1
ATOM 1071 C C . LEU B 1 5 ? -15.188 -9.125 -44.75 1 45.97 5 LEU B C 1
ATOM 1073 O O . LEU B 1 5 ? -16.141 -8.344 -44.844 1 45.97 5 LEU B O 1
ATOM 1077 N N . LEU B 1 6 ? -15.391 -10.148 -43.906 1 44.91 6 LEU B N 1
ATOM 1078 C CA . LEU B 1 6 ? -16.094 -10.039 -42.625 1 44.91 6 LEU B CA 1
ATOM 1079 C C . LEU B 1 6 ? -15.383 -9.055 -41.688 1 44.91 6 LEU B C 1
ATOM 1081 O O . LEU B 1 6 ? -14.227 -9.273 -41.312 1 44.91 6 LEU B O 1
ATOM 1085 N N . MET B 1 7 ? -15.68 -7.812 -41.75 1 46.5 7 MET B N 1
ATOM 1086 C CA . MET B 1 7 ? -15.242 -6.801 -40.781 1 46.5 7 MET B CA 1
ATOM 1087 C C . MET B 1 7 ? -15.68 -7.16 -39.375 1 46.5 7 MET B C 1
ATOM 1089 O O . MET B 1 7 ? -16.875 -7.242 -39.094 1 46.5 7 MET B O 1
ATOM 1093 N N . LEU B 1 8 ? -14.875 -7.996 -38.688 1 50.34 8 LEU B N 1
ATOM 1094 C CA . LEU B 1 8 ? -15.07 -8.273 -37.281 1 50.34 8 LEU B CA 1
ATOM 1095 C C . LEU B 1 8 ? -15.039 -6.98 -36.469 1 50.34 8 LEU B C 1
ATOM 1097 O O . LEU B 1 8 ? -14.008 -6.305 -36.406 1 50.34 8 LEU B O 1
ATOM 1101 N N . ALA B 1 9 ? -16.172 -6.277 -36.219 1 44 9 ALA B N 1
ATOM 1102 C CA . ALA B 1 9 ? -16.328 -5.148 -35.312 1 44 9 ALA B CA 1
ATOM 1103 C C . ALA B 1 9 ? -16.031 -5.559 -33.875 1 44 9 ALA B C 1
ATOM 1105 O O . ALA B 1 9 ? -16.766 -6.344 -33.281 1 44 9 ALA B O 1
ATOM 1106 N N . LEU B 1 10 ? -14.75 -5.535 -33.438 1 44.66 10 LEU B N 1
ATOM 1107 C CA . LEU B 1 10 ? -14.383 -5.684 -32.031 1 44.66 10 LEU B CA 1
ATOM 1108 C C . LEU B 1 10 ? -15.062 -4.629 -31.172 1 44.66 10 LEU B C 1
ATOM 1110 O O . LEU B 1 10 ? -14.711 -3.447 -31.25 1 44.66 10 LEU B O 1
ATOM 1114 N N . LEU B 1 11 ? -16.297 -4.777 -30.75 1 43.53 11 LEU B N 1
ATOM 1115 C CA . LEU B 1 11 ? -16.953 -3.936 -29.766 1 43.53 11 LEU B CA 1
ATOM 1116 C C . LEU B 1 11 ? -16.219 -3.986 -28.422 1 43.53 11 LEU B C 1
ATOM 1118 O O . LEU B 1 11 ? -16.109 -5.051 -27.812 1 43.53 11 LEU B O 1
ATOM 1122 N N . SER B 1 12 ? -15.258 -3.129 -28.203 1 47.88 12 SER B N 1
ATOM 1123 C CA . SER B 1 12 ? -14.68 -2.889 -26.875 1 47.88 12 SER B CA 1
ATOM 1124 C C . SER B 1 12 ? -15.766 -2.643 -25.844 1 47.88 12 SER B C 1
ATOM 1126 O O . SER B 1 12 ? -16.516 -1.67 -25.938 1 47.88 12 SER B O 1
ATOM 1128 N N . PHE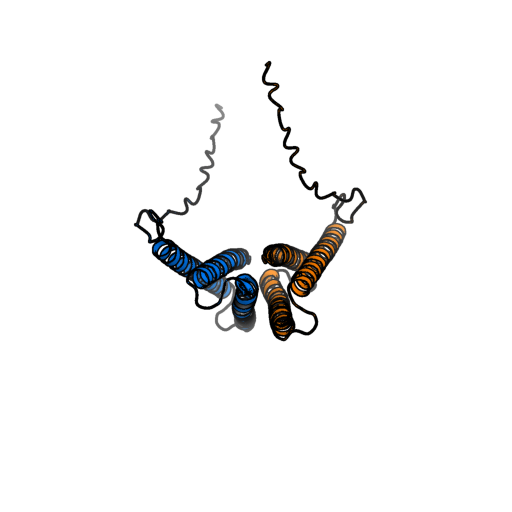 B 1 13 ? -16.25 -3.662 -25.172 1 46.22 13 PHE B N 1
ATOM 1129 C CA . PHE B 1 13 ? -17.062 -3.498 -23.969 1 46.22 13 PHE B CA 1
ATOM 1130 C C . PHE B 1 13 ? -16.328 -2.641 -22.938 1 46.22 13 PHE B C 1
ATOM 1132 O O . PHE B 1 13 ? -15.414 -3.117 -22.266 1 46.22 13 PHE B O 1
ATOM 1139 N N . ALA B 1 14 ? -16.188 -1.38 -23.141 1 43.56 14 ALA B N 1
ATOM 1140 C CA . ALA B 1 14 ? -15.797 -0.547 -22.016 1 43.56 14 ALA B CA 1
ATOM 1141 C C . ALA B 1 14 ? -16.656 -0.832 -20.781 1 43.56 14 ALA B C 1
ATOM 1143 O O . ALA B 1 14 ? -17.891 -0.744 -20.859 1 43.56 14 ALA B O 1
ATOM 1144 N N . ALA B 1 15 ? -16.344 -1.693 -19.828 1 46.53 15 ALA B N 1
ATOM 1145 C CA . ALA B 1 15 ? -16.969 -1.771 -18.516 1 46.53 15 ALA B CA 1
ATOM 1146 C C . ALA B 1 15 ? -17.297 -0.381 -17.984 1 46.53 15 ALA B C 1
ATOM 1148 O O . ALA B 1 15 ? -16.406 0.386 -17.625 1 46.53 15 ALA B O 1
ATOM 1149 N N . GLN B 1 16 ? -18.328 0.256 -18.531 1 42.97 16 GLN B N 1
ATOM 1150 C CA . GLN B 1 16 ? -18.797 1.481 -17.891 1 42.97 16 GLN B CA 1
ATOM 1151 C C . GLN B 1 16 ? -19 1.28 -16.391 1 42.97 16 GLN B C 1
ATOM 1153 O O . GLN B 1 16 ? -19.734 0.387 -15.977 1 42.97 16 GLN B O 1
ATOM 1158 N N . ALA B 1 17 ? -18.016 1.542 -15.57 1 45.34 17 ALA B N 1
ATOM 1159 C CA . ALA B 1 17 ? -18.328 1.724 -14.156 1 45.34 17 ALA B CA 1
ATOM 1160 C C . ALA B 1 17 ? -19.672 2.422 -13.977 1 45.34 17 ALA B C 1
ATOM 1162 O O . ALA B 1 17 ? -19.859 3.559 -14.422 1 45.34 17 ALA B O 1
ATOM 1163 N N . GLU B 1 18 ? -20.766 1.766 -14.023 1 45.81 18 GLU B N 1
ATOM 1164 C CA . GLU B 1 18 ? -22.078 2.357 -13.75 1 45.81 18 GLU B CA 1
ATOM 1165 C C . GLU B 1 18 ? -22 3.355 -12.602 1 45.81 18 GLU B C 1
ATOM 1167 O O . GLU B 1 18 ? -21.625 2.994 -11.477 1 45.81 18 GLU B O 1
ATOM 1172 N N . GLU B 1 19 ? -21.594 4.539 -12.82 1 51 19 GLU B N 1
ATOM 1173 C CA . GLU B 1 19 ? -21.891 5.57 -11.828 1 51 19 GLU B CA 1
ATOM 1174 C C . GLU B 1 19 ? -23.312 5.422 -11.289 1 51 19 GLU B C 1
ATOM 1176 O O . GLU B 1 19 ? -24.281 5.395 -12.062 1 51 19 GLU B O 1
ATOM 1181 N N . SER B 1 20 ? -23.5 4.715 -10.359 1 57 20 SER B N 1
ATOM 1182 C CA . SER B 1 20 ? -24.844 4.648 -9.789 1 57 20 SER B CA 1
ATOM 1183 C C . SER B 1 20 ? -25.516 6.02 -9.773 1 57 20 SER B C 1
ATOM 1185 O O . SER B 1 20 ? -24.906 7 -9.32 1 57 20 SER B O 1
ATOM 1187 N N . ASP B 1 21 ? -26.391 6.309 -10.695 1 66.81 21 ASP B N 1
ATOM 1188 C CA . ASP B 1 21 ? -27.234 7.484 -10.898 1 66.81 21 ASP B CA 1
ATOM 1189 C C . ASP B 1 21 ? -27.938 7.879 -9.609 1 66.81 21 ASP B C 1
ATOM 1191 O O . ASP B 1 21 ? -28.625 8.906 -9.555 1 66.81 21 ASP B O 1
ATOM 1195 N N . SER B 1 22 ? -27.828 7.121 -8.539 1 81.81 22 SER B N 1
ATOM 1196 C CA . SER B 1 22 ? -28.547 7.504 -7.328 1 81.81 22 SER B CA 1
ATOM 1197 C C . SER B 1 22 ? -27.828 8.633 -6.59 1 81.81 22 SER B C 1
ATOM 1199 O O . SER B 1 22 ? -26.594 8.703 -6.605 1 81.81 22 SER B O 1
ATOM 1201 N N . PRO B 1 23 ? -28.672 9.461 -6.113 1 90.88 23 PRO B N 1
ATOM 1202 C CA . PRO B 1 23 ? -28.062 10.555 -5.359 1 90.88 23 PRO B CA 1
ATOM 1203 C C . PRO B 1 23 ? -27.141 10.055 -4.246 1 90.88 23 PRO B C 1
ATOM 1205 O O . PRO B 1 23 ? -27.406 9.016 -3.645 1 90.88 23 PRO B O 1
ATOM 1208 N N . THR B 1 24 ? -25.953 10.742 -4.133 1 96.12 24 THR B N 1
ATOM 1209 C CA . THR B 1 24 ? -25.016 10.445 -3.061 1 96.12 24 THR B CA 1
ATOM 1210 C C . THR B 1 24 ? -24.75 11.695 -2.221 1 96.12 24 THR B C 1
ATOM 1212 O O . THR B 1 24 ? -25.016 12.812 -2.66 1 96.12 24 THR B O 1
ATOM 1215 N N . PRO B 1 25 ? -24.219 11.469 -0.971 1 97.44 25 PRO B N 1
ATOM 1216 C CA . PRO B 1 25 ? -23.844 12.625 -0.155 1 97.44 25 PRO B CA 1
ATOM 1217 C C . PRO B 1 25 ? -22.812 13.508 -0.836 1 97.44 25 PRO B C 1
ATOM 1219 O O . PRO B 1 25 ? -22.516 14.609 -0.35 1 97.44 25 PRO B O 1
ATOM 1222 N N . CYS B 1 26 ? -22.344 13.078 -1.853 1 97.69 26 CYS B N 1
ATOM 1223 C CA . CYS B 1 26 ? -21.266 13.836 -2.484 1 97.69 26 CYS B CA 1
ATOM 1224 C C . CYS B 1 26 ? -21.812 14.758 -3.57 1 97.69 26 CYS B C 1
ATOM 1226 O O . CYS B 1 26 ? -21.062 15.492 -4.203 1 97.69 26 CYS B O 1
ATOM 1228 N N . ASP B 1 27 ? -23.094 14.727 -3.703 1 95.81 27 ASP B N 1
ATOM 1229 C CA . ASP B 1 27 ? -23.734 15.633 -4.645 1 95.81 27 ASP B CA 1
ATOM 1230 C C . ASP B 1 27 ? -23.859 17.047 -4.062 1 95.81 27 ASP B C 1
ATOM 1232 O O . ASP B 1 27 ? -24.297 17.203 -2.918 1 95.81 27 ASP B O 1
ATOM 1236 N N . ASN B 1 28 ? -23.516 18.047 -4.781 1 93.44 28 ASN B N 1
ATOM 1237 C CA . ASN B 1 28 ? -23.703 19.453 -4.441 1 93.44 28 ASN B CA 1
ATOM 1238 C C . ASN B 1 28 ? -23.078 19.797 -3.09 1 93.44 28 ASN B C 1
ATOM 1240 O O . ASN B 1 28 ? -23.734 20.359 -2.221 1 93.44 28 ASN B O 1
ATOM 1244 N N . VAL B 1 29 ? -21.781 19.469 -2.799 1 96.81 29 VAL B N 1
ATOM 1245 C CA . VAL B 1 29 ? -21.062 19.734 -1.554 1 96.81 29 VAL B CA 1
ATOM 1246 C C . VAL B 1 29 ? -20.734 21.219 -1.45 1 96.81 29 VAL B C 1
ATOM 1248 O O . VAL B 1 29 ? -19.953 21.734 -2.256 1 96.81 29 VAL B O 1
ATOM 1251 N N . GLU B 1 30 ? -21.375 21.906 -0.436 1 96.31 30 GLU B N 1
ATOM 1252 C CA . GLU B 1 30 ? -21.219 23.344 -0.312 1 96.31 30 GLU B CA 1
ATOM 1253 C C . GLU B 1 30 ? -20.797 23.734 1.104 1 96.31 30 GLU B C 1
ATOM 1255 O O . GLU B 1 30 ? -20.438 24.891 1.355 1 96.31 30 GLU B O 1
ATOM 1260 N N . THR B 1 31 ? -20.859 22.766 2.09 1 95.94 31 THR B N 1
ATOM 1261 C CA . THR B 1 31 ? -20.547 23.047 3.484 1 95.94 31 THR B CA 1
ATOM 1262 C C . THR B 1 31 ? -19.531 22.047 4.027 1 95.94 31 THR B C 1
ATOM 1264 O O . THR B 1 31 ? -19.328 20.984 3.439 1 95.94 31 THR B O 1
ATOM 1267 N N . ASP B 1 32 ? -18.953 22.422 5.191 1 95.06 32 ASP B N 1
ATOM 1268 C CA . ASP B 1 32 ? -18.016 21.5 5.859 1 95.06 32 ASP B CA 1
ATOM 1269 C C . ASP B 1 32 ? -18.719 20.203 6.25 1 95.06 32 ASP B C 1
ATOM 1271 O O . ASP B 1 32 ? -18.125 19.125 6.133 1 95.06 32 ASP B O 1
ATOM 1275 N N . GLN B 1 33 ? -19.906 20.406 6.68 1 97 33 GLN B N 1
ATOM 1276 C CA . GLN B 1 33 ? -20.656 19.203 7.07 1 97 33 GLN B CA 1
ATOM 1277 C C . GLN B 1 33 ? -20.922 18.297 5.871 1 97 33 GLN B C 1
ATOM 1279 O O . GLN B 1 33 ? -20.797 17.078 5.977 1 97 33 GLN B O 1
ATOM 1284 N N . GLN B 1 34 ? -21.203 18.906 4.75 1 97.5 34 GLN B N 1
ATOM 1285 C CA . GLN B 1 34 ? -21.406 18.125 3.537 1 97.5 34 GLN B CA 1
ATOM 1286 C C . GLN B 1 34 ? -20.125 17.453 3.074 1 97.5 34 GLN B C 1
ATOM 1288 O O . GLN B 1 34 ? -20.125 16.328 2.596 1 97.5 34 GLN B O 1
ATOM 1293 N N . SER B 1 35 ? -19.047 18.141 3.24 1 98.12 35 SER B N 1
ATOM 1294 C CA . SER B 1 35 ? -17.734 17.578 2.924 1 98.12 35 SER B CA 1
ATOM 1295 C C . SER B 1 35 ? -17.438 16.375 3.801 1 98.12 35 SER B C 1
ATOM 1297 O O . SER B 1 35 ? -16.922 15.352 3.314 1 98.12 35 SER B O 1
ATOM 1299 N N . TYR B 1 36 ? -17.75 16.5 5.062 1 98.19 36 TYR B N 1
ATOM 1300 C CA . TYR B 1 36 ? -17.547 15.375 5.977 1 98.19 36 TYR B CA 1
ATOM 1301 C C . TYR B 1 36 ? -18.406 14.18 5.566 1 98.19 36 TYR B C 1
ATOM 1303 O O . TYR B 1 36 ? -17.906 13.055 5.488 1 98.19 36 TYR B O 1
ATOM 1311 N N . ASP B 1 37 ? -19.641 14.469 5.211 1 98.44 37 ASP B N 1
ATOM 1312 C CA . ASP B 1 37 ? -20.547 13.391 4.82 1 98.44 37 ASP B CA 1
ATOM 1313 C C . ASP B 1 37 ? -20.078 12.703 3.541 1 98.44 37 ASP B C 1
ATOM 1315 O O . ASP B 1 37 ? -20.141 11.484 3.422 1 98.44 37 ASP B O 1
ATOM 1319 N N . CYS B 1 38 ? -19.641 13.477 2.693 1 98.81 38 CYS B N 1
ATOM 1320 C CA . CYS B 1 38 ? -19.109 12.938 1.442 1 98.81 38 CYS B CA 1
ATOM 1321 C C . CYS B 1 38 ? -17.875 12.078 1.693 1 98.81 38 CYS B C 1
ATOM 1323 O O . CYS B 1 38 ? -17.766 10.977 1.146 1 98.81 38 CYS B O 1
ATOM 1325 N N . SER B 1 39 ? -17 12.547 2.521 1 98.69 39 SER B N 1
ATOM 1326 C CA . SER B 1 39 ? -15.773 11.797 2.803 1 98.69 39 SER B CA 1
ATOM 1327 C C . SER B 1 39 ? -16.078 10.469 3.486 1 98.69 39 SER B C 1
ATOM 1329 O O . SER B 1 39 ? -15.453 9.453 3.195 1 98.69 39 SER B O 1
ATOM 1331 N N . ALA B 1 40 ? -17.031 10.438 4.371 1 98.75 40 ALA B N 1
ATOM 1332 C CA . ALA B 1 40 ? -17.453 9.211 5.047 1 98.75 40 ALA B CA 1
ATOM 1333 C C . ALA B 1 40 ? -18.062 8.227 4.062 1 98.75 40 ALA B C 1
ATOM 1335 O O . ALA B 1 40 ? -17.797 7.023 4.125 1 98.75 40 ALA B O 1
ATOM 1336 N N . TYR B 1 41 ? -18.844 8.742 3.17 1 98.75 41 TYR B N 1
ATOM 1337 C CA . TYR B 1 41 ? -19.469 7.922 2.141 1 98.75 41 TYR B CA 1
ATOM 1338 C C . TYR B 1 41 ? -18.422 7.285 1.24 1 98.75 41 TYR B C 1
ATOM 1340 O O . TYR B 1 41 ? -18.469 6.082 0.969 1 98.75 41 TYR B O 1
ATOM 1348 N N . ASN B 1 42 ? -17.5 8.07 0.843 1 98.75 42 ASN B N 1
ATOM 1349 C CA . ASN B 1 42 ? -16.438 7.566 -0.027 1 98.75 42 ASN B CA 1
ATOM 1350 C C . ASN B 1 42 ? -15.602 6.5 0.67 1 98.75 42 ASN B C 1
ATOM 1352 O O . ASN B 1 42 ? -15.227 5.496 0.057 1 98.75 42 ASN B O 1
ATOM 1356 N N . ARG B 1 43 ? -15.289 6.707 1.938 1 98.88 43 ARG B N 1
ATOM 1357 C CA . ARG B 1 43 ? -14.539 5.695 2.678 1 98.88 43 ARG B CA 1
ATOM 1358 C C . ARG B 1 43 ? -15.312 4.379 2.738 1 98.88 43 ARG B C 1
ATOM 1360 O O . ARG B 1 43 ? -14.75 3.314 2.465 1 98.88 43 ARG B O 1
ATOM 1367 N N . LYS B 1 44 ? -16.562 4.535 3.059 1 98.88 44 LYS B N 1
ATOM 1368 C CA . LYS B 1 44 ? -17.391 3.336 3.154 1 98.88 44 LYS B CA 1
ATOM 1369 C C . LYS B 1 44 ? -17.469 2.615 1.811 1 98.88 44 LYS B C 1
ATOM 1371 O O . LYS B 1 44 ? -17.391 1.387 1.752 1 98.88 44 LYS B O 1
ATOM 1376 N N . THR B 1 45 ? -17.641 3.326 0.78 1 98.81 45 THR B N 1
ATOM 1377 C CA . THR B 1 45 ? -17.75 2.76 -0.561 1 98.81 45 THR B CA 1
ATOM 1378 C C . THR B 1 45 ? -16.453 2.051 -0.944 1 98.81 45 THR B C 1
ATOM 1380 O O . THR B 1 45 ? -16.469 0.912 -1.414 1 98.81 45 THR B O 1
ATOM 1383 N N . SER B 1 46 ? -15.344 2.689 -0.703 1 98.88 46 SER B N 1
ATOM 1384 C CA . SER B 1 46 ? -14.039 2.115 -1.021 1 98.88 46 SER B CA 1
ATOM 1385 C C . SER B 1 46 ? -13.766 0.869 -0.187 1 98.88 46 SER B C 1
ATOM 1387 O O . SER B 1 46 ? -13.234 -0.118 -0.694 1 98.88 46 SER B O 1
ATOM 1389 N N . GLU B 1 47 ? -14.148 0.917 1.045 1 98.94 47 GLU B N 1
ATOM 1390 C CA . GLU B 1 47 ? -13.945 -0.232 1.921 1 98.94 47 GLU B CA 1
ATOM 1391 C C . GLU B 1 47 ? -14.828 -1.405 1.511 1 98.94 47 GLU B C 1
ATOM 1393 O O . GLU B 1 47 ? -14.414 -2.562 1.605 1 98.94 47 GLU B O 1
ATOM 1398 N N . ALA B 1 48 ? -16.016 -1.096 1.035 1 98.88 48 ALA B N 1
ATOM 1399 C CA . ALA B 1 48 ? -16.875 -2.15 0.523 1 98.88 48 ALA B CA 1
ATOM 1400 C C . ALA B 1 48 ? -16.297 -2.783 -0.736 1 98.88 48 ALA B C 1
ATOM 1402 O O . ALA B 1 48 ? -16.312 -4.008 -0.891 1 98.88 48 ALA B O 1
ATOM 1403 N N . GLU B 1 49 ? -15.844 -1.937 -1.602 1 98.81 49 GLU B N 1
ATOM 1404 C CA . GLU B 1 49 ? -15.219 -2.436 -2.818 1 98.81 49 GLU B CA 1
ATOM 1405 C C . GLU B 1 49 ? -13.992 -3.291 -2.498 1 98.81 49 GLU B C 1
ATOM 1407 O O . GLU B 1 49 ? -13.797 -4.352 -3.094 1 98.81 49 GLU B O 1
ATOM 1412 N N . MET B 1 50 ? -13.219 -2.871 -1.604 1 98.94 50 MET B N 1
ATOM 1413 C CA . MET B 1 50 ? -12.039 -3.619 -1.177 1 98.94 50 MET B CA 1
ATOM 1414 C C . MET B 1 50 ? -12.438 -4.973 -0.592 1 98.94 50 MET B C 1
ATOM 1416 O O . MET B 1 50 ? -11.836 -5.996 -0.929 1 98.94 50 MET B O 1
ATOM 1420 N N . SER B 1 51 ? -13.453 -4.941 0.242 1 98.81 51 SER B N 1
ATOM 1421 C CA . SER B 1 51 ? -13.953 -6.18 0.834 1 98.81 51 SER B CA 1
ATOM 1422 C C . SER B 1 51 ? -14.469 -7.133 -0.236 1 98.81 51 SER B C 1
ATOM 1424 O O . SER B 1 51 ? -14.266 -8.344 -0.141 1 98.81 51 SER B O 1
ATOM 1426 N N . GLY B 1 52 ? -15.109 -6.578 -1.189 1 98.81 52 GLY B N 1
ATOM 1427 C CA . GLY B 1 52 ? -15.547 -7.395 -2.311 1 98.81 52 GLY B CA 1
ATOM 1428 C C . GLY B 1 52 ? -14.398 -8.016 -3.08 1 98.81 52 GLY B C 1
ATOM 1429 O O . GLY B 1 52 ? -14.438 -9.195 -3.432 1 98.81 52 GLY B O 1
ATOM 1430 N N . SER B 1 53 ? -13.398 -7.266 -3.354 1 98.75 53 SER B N 1
ATOM 1431 C CA . SER B 1 53 ? -12.227 -7.758 -4.059 1 98.75 53 SER B CA 1
ATOM 1432 C C . SER B 1 53 ? -11.539 -8.875 -3.277 1 98.75 53 SER B C 1
ATOM 1434 O O . SER B 1 53 ? -11.039 -9.836 -3.865 1 98.75 53 SER B O 1
ATOM 1436 N N . TYR B 1 54 ? -11.461 -8.75 -1.989 1 98.75 54 TYR B N 1
ATOM 1437 C CA . TYR B 1 54 ? -10.883 -9.781 -1.135 1 98.75 54 TYR B CA 1
ATOM 1438 C C . TYR B 1 54 ? -11.688 -11.078 -1.226 1 98.75 54 TYR B C 1
ATOM 1440 O O . TYR B 1 54 ? -11.117 -12.156 -1.397 1 98.75 54 TYR B O 1
ATOM 1448 N N . THR B 1 55 ? -12.969 -10.953 -1.128 1 98.31 55 THR B N 1
ATOM 1449 C CA . THR B 1 55 ? -13.852 -12.109 -1.216 1 98.31 55 THR B CA 1
ATOM 1450 C C . THR B 1 55 ? -13.719 -12.789 -2.576 1 98.31 55 THR B C 1
ATOM 1452 O O . THR B 1 55 ? -13.656 -14.016 -2.662 1 98.31 55 THR B O 1
ATOM 1455 N N . ASP B 1 56 ? -13.727 -11.969 -3.621 1 97.81 56 ASP B N 1
ATOM 1456 C CA . ASP B 1 56 ? -13.562 -12.508 -4.969 1 97.81 56 ASP B CA 1
ATOM 1457 C C . ASP B 1 56 ? -12.25 -13.273 -5.098 1 97.81 56 ASP B C 1
ATOM 1459 O O . ASP B 1 56 ? -12.211 -14.344 -5.715 1 97.81 56 ASP B O 1
ATOM 1463 N N . LEU B 1 57 ? -11.18 -12.758 -4.555 1 97.5 57 LEU B N 1
ATOM 1464 C CA . LEU B 1 57 ? -9.898 -13.453 -4.609 1 97.5 57 LEU B CA 1
ATOM 1465 C C . LEU B 1 57 ? -9.961 -14.773 -3.846 1 97.5 57 LEU B C 1
ATOM 1467 O O . LEU B 1 57 ? -9.461 -15.789 -4.324 1 97.5 57 LEU B O 1
ATOM 1471 N N . LEU B 1 58 ? -10.555 -14.766 -2.666 1 96.56 58 LEU B N 1
ATOM 1472 C CA . LEU B 1 58 ? -10.711 -15.984 -1.891 1 96.56 58 LEU B CA 1
ATOM 1473 C C . LEU B 1 58 ? -11.461 -17.047 -2.695 1 96.56 58 LEU B C 1
ATOM 1475 O O . LEU B 1 58 ? -11.062 -18.219 -2.709 1 96.56 58 LEU B O 1
ATOM 1479 N N . ASP B 1 59 ? -12.477 -16.625 -3.398 1 95.81 59 ASP B N 1
ATOM 1480 C CA . ASP B 1 59 ? -13.266 -17.547 -4.203 1 95.81 59 ASP B CA 1
ATOM 1481 C C . ASP B 1 59 ? -12.445 -18.109 -5.363 1 95.81 59 ASP B C 1
ATOM 1483 O O . ASP B 1 59 ? -12.539 -19.297 -5.676 1 95.81 59 ASP B O 1
ATOM 1487 N N . ARG B 1 60 ? -11.703 -17.266 -5.984 1 94.69 60 ARG B N 1
ATOM 1488 C CA . ARG B 1 60 ? -10.828 -17.734 -7.059 1 94.69 60 ARG B CA 1
ATOM 1489 C C . ARG B 1 60 ? -9.82 -18.75 -6.535 1 94.69 60 ARG B C 1
ATOM 1491 O O . ARG B 1 60 ? -9.555 -19.766 -7.191 1 94.69 60 ARG B O 1
ATOM 1498 N N . ILE B 1 61 ? -9.234 -18.516 -5.395 1 93.75 61 ILE B N 1
ATOM 1499 C CA . ILE B 1 61 ? -8.266 -19.422 -4.793 1 93.75 61 ILE B CA 1
ATOM 1500 C C . ILE B 1 61 ? -8.945 -20.766 -4.48 1 93.75 61 ILE B C 1
ATOM 1502 O O . ILE B 1 61 ? -8.414 -21.828 -4.82 1 93.75 61 ILE B O 1
ATOM 1506 N N . LYS B 1 62 ? -10.109 -20.719 -3.928 1 93.88 62 LYS B N 1
ATOM 1507 C CA . LYS B 1 62 ? -10.844 -21.938 -3.57 1 93.88 62 LYS B CA 1
ATOM 1508 C C . LYS B 1 62 ? -11.164 -22.766 -4.809 1 93.88 62 LYS B C 1
ATOM 1510 O O . LYS B 1 62 ? -11.203 -24 -4.742 1 93.88 62 LYS B O 1
ATOM 1515 N N . SER B 1 63 ? -11.305 -22.078 -5.898 1 93.88 63 SER B N 1
ATOM 1516 C CA . SER B 1 63 ? -11.688 -22.766 -7.129 1 93.88 63 SER B CA 1
ATOM 1517 C C . SER B 1 63 ? -10.484 -23.453 -7.766 1 93.88 63 SER B C 1
ATOM 1519 O O . SER B 1 63 ? -10.641 -24.312 -8.648 1 93.88 63 SER B O 1
ATOM 1521 N N . GLN B 1 64 ? -9.32 -23.188 -7.281 1 89.94 64 GLN B N 1
ATOM 1522 C CA . GLN B 1 64 ? -8.109 -23.703 -7.918 1 89.94 64 GLN B CA 1
ATOM 1523 C C . GLN B 1 64 ? -7.578 -24.922 -7.18 1 89.94 64 GLN B C 1
ATOM 1525 O O . GLN B 1 64 ? -6.672 -25.609 -7.668 1 89.94 64 GLN B O 1
ATOM 1530 N N . PHE B 1 65 ? -8.078 -25.125 -6.035 1 89.25 65 PHE B N 1
ATOM 1531 C CA . PHE B 1 65 ? -7.578 -26.219 -5.211 1 89.25 65 PHE B CA 1
ATOM 1532 C C . PHE B 1 65 ? -8.734 -27.078 -4.688 1 89.25 65 PHE B C 1
ATOM 1534 O O . PHE B 1 65 ? -9.844 -26.578 -4.496 1 89.25 65 PHE B O 1
ATOM 1541 N N . PRO B 1 66 ? -8.438 -28.438 -4.527 1 92.75 66 PRO B N 1
ATOM 1542 C CA . PRO B 1 66 ? -9.445 -29.25 -3.855 1 92.75 66 PRO B CA 1
ATOM 1543 C C . PRO B 1 66 ? -9.805 -28.734 -2.467 1 92.75 66 PRO B C 1
ATOM 1545 O O . PRO B 1 66 ? -8.938 -28.219 -1.757 1 92.75 66 PRO B O 1
ATOM 1548 N N . ALA B 1 67 ? -11.055 -28.953 -2.242 1 91.5 67 ALA B N 1
ATOM 1549 C CA . ALA B 1 67 ? -11.523 -28.531 -0.924 1 91.5 67 ALA B CA 1
ATOM 1550 C C . ALA B 1 67 ? -10.703 -29.188 0.184 1 91.5 67 ALA B C 1
ATOM 1552 O O . ALA B 1 67 ? -10.367 -30.375 0.102 1 91.5 67 ALA B O 1
ATOM 1553 N N . ASP B 1 68 ? -10.219 -28.516 1.099 1 91.94 68 ASP B N 1
ATOM 1554 C CA . ASP B 1 68 ? -9.547 -28.953 2.318 1 91.94 68 ASP B CA 1
ATOM 1555 C C . ASP B 1 68 ? -8.109 -29.391 2.023 1 91.94 68 ASP B C 1
ATOM 1557 O O . ASP B 1 68 ? -7.473 -30.047 2.855 1 91.94 68 ASP B O 1
ATOM 1561 N N . SER B 1 69 ? -7.641 -29.125 0.829 1 95.31 69 SER B N 1
ATOM 1562 C CA . SER B 1 69 ? -6.258 -29.469 0.529 1 95.31 69 SER B CA 1
ATOM 1563 C C . SER B 1 69 ? -5.285 -28.641 1.36 1 95.31 69 SER B C 1
ATOM 1565 O O . SER B 1 69 ? -5.605 -27.516 1.748 1 95.31 69 SER B O 1
ATOM 1567 N N . PRO B 1 70 ? -4.102 -29.219 1.707 1 95.31 70 PRO B N 1
ATOM 1568 C CA . PRO B 1 70 ? -3.08 -28.438 2.414 1 95.31 70 PRO B CA 1
ATOM 1569 C C . PRO B 1 70 ? -2.646 -27.203 1.646 1 95.31 70 PRO B C 1
ATOM 1571 O O . PRO B 1 70 ? -2.34 -26.172 2.252 1 95.31 70 PRO B O 1
ATOM 1574 N N . GLU B 1 71 ? -2.639 -27.234 0.316 1 92.25 71 GLU B N 1
ATOM 1575 C CA . GLU B 1 71 ? -2.256 -26.094 -0.503 1 92.25 71 GLU B CA 1
ATOM 1576 C C . GLU B 1 71 ? -3.266 -24.953 -0.371 1 92.25 71 GLU B C 1
ATOM 1578 O O . GLU B 1 71 ? -2.885 -23.797 -0.28 1 92.25 71 GLU B O 1
ATOM 1583 N N . LEU B 1 72 ? -4.574 -25.359 -0.414 1 94.75 72 LEU B N 1
ATOM 1584 C CA . LEU B 1 72 ? -5.621 -24.375 -0.235 1 94.75 72 LEU B CA 1
ATOM 1585 C C . LEU B 1 72 ? -5.5 -23.688 1.126 1 94.75 72 LEU B C 1
ATOM 1587 O O . LEU B 1 72 ? -5.566 -22.469 1.223 1 94.75 72 LEU B O 1
ATOM 1591 N N . LYS B 1 73 ? -5.277 -24.484 2.168 1 96 73 LYS B N 1
ATOM 1592 C CA . LYS B 1 73 ? -5.145 -23.953 3.525 1 96 73 LYS B CA 1
ATOM 1593 C C . LYS B 1 73 ? -3.932 -23.031 3.643 1 96 73 LYS B C 1
ATOM 1595 O O . LYS B 1 73 ? -4.004 -21.984 4.277 1 96 73 LYS B O 1
ATOM 1600 N N . ALA B 1 74 ? -2.887 -23.406 3.057 1 94.25 74 ALA B N 1
ATOM 1601 C CA . ALA B 1 74 ? -1.662 -22.609 3.104 1 94.25 74 ALA B CA 1
ATOM 1602 C C . ALA B 1 74 ? -1.849 -21.266 2.395 1 94.25 74 ALA B C 1
ATOM 1604 O O . ALA B 1 74 ? -1.457 -20.219 2.916 1 94.25 74 ALA B O 1
ATOM 1605 N N . PHE B 1 75 ? -2.447 -21.328 1.222 1 94.19 75 PHE B N 1
ATOM 1606 C CA . PHE B 1 75 ? -2.625 -20.109 0.446 1 94.19 75 PHE B CA 1
ATOM 1607 C C . PHE B 1 75 ? -3.605 -19.172 1.136 1 94.19 75 PHE B C 1
ATOM 1609 O O . PHE B 1 75 ? -3.334 -17.969 1.273 1 94.19 75 PHE B O 1
ATOM 1616 N N . THR B 1 76 ? -4.715 -19.719 1.541 1 96.12 76 THR B N 1
ATOM 1617 C CA . THR B 1 76 ? -5.711 -18.891 2.211 1 96.12 76 THR B CA 1
ATOM 1618 C C . THR B 1 76 ? -5.145 -18.297 3.504 1 96.12 76 THR B C 1
ATOM 1620 O O . THR B 1 76 ? -5.457 -17.172 3.867 1 96.12 76 THR B O 1
ATOM 1623 N N . GLY B 1 77 ? -4.316 -19.094 4.23 1 96.75 77 GLY B N 1
ATOM 1624 C CA . GLY B 1 77 ? -3.639 -18.578 5.414 1 96.75 77 GLY B CA 1
ATOM 1625 C C . GLY B 1 77 ? -2.697 -17.422 5.113 1 96.75 77 GLY B C 1
ATOM 1626 O O . GLY B 1 77 ? -2.664 -16.438 5.848 1 96.75 77 GLY B O 1
ATOM 1627 N N . LYS B 1 78 ? -1.951 -17.516 4.023 1 96.69 78 LYS B N 1
ATOM 1628 C CA . LYS B 1 78 ? -1.053 -16.453 3.604 1 96.69 78 LYS B CA 1
ATOM 1629 C C . LYS B 1 78 ? -1.83 -15.188 3.254 1 96.69 78 LYS B C 1
ATOM 1631 O O . LYS B 1 78 ? -1.428 -14.078 3.625 1 96.69 78 LYS B O 1
ATOM 1636 N N . LEU B 1 79 ? -2.924 -15.375 2.535 1 98 79 LEU B N 1
ATOM 1637 C CA . LEU B 1 79 ? -3.742 -14.227 2.154 1 98 79 LEU B CA 1
ATOM 1638 C C . LEU B 1 79 ? -4.316 -13.539 3.387 1 98 79 LEU B C 1
ATOM 1640 O O . LEU B 1 79 ? -4.312 -12.305 3.473 1 98 79 LEU B O 1
ATOM 1644 N N . LYS B 1 80 ? -4.781 -14.352 4.309 1 98.5 80 LYS B N 1
ATOM 1645 C CA . LYS B 1 80 ? -5.344 -13.781 5.527 1 98.5 80 LYS B CA 1
ATOM 1646 C C . LYS B 1 80 ? -4.289 -13.016 6.316 1 98.5 80 LYS B C 1
ATOM 1648 O O . LYS B 1 80 ? -4.551 -11.922 6.812 1 98.5 80 LYS B O 1
ATOM 1653 N N . ALA B 1 81 ? -3.127 -13.547 6.445 1 98.44 81 ALA B N 1
ATOM 1654 C CA . ALA B 1 81 ? -2.033 -12.891 7.152 1 98.44 81 ALA B CA 1
ATOM 1655 C C . ALA B 1 81 ? -1.649 -11.578 6.469 1 98.44 81 ALA B C 1
ATOM 1657 O O . ALA B 1 81 ? -1.43 -10.562 7.137 1 98.44 81 ALA B O 1
ATOM 1658 N N . ALA B 1 82 ? -1.596 -11.594 5.117 1 98.81 82 ALA B N 1
ATOM 1659 C CA . ALA B 1 82 ? -1.273 -10.383 4.355 1 98.81 82 ALA B CA 1
ATOM 1660 C C . ALA B 1 82 ? -2.338 -9.312 4.551 1 98.81 82 ALA B C 1
ATOM 1662 O O . ALA B 1 82 ? -2.018 -8.133 4.707 1 98.81 82 ALA B O 1
ATOM 1663 N N . GLN B 1 83 ? -3.553 -9.758 4.531 1 98.88 83 GLN B N 1
ATOM 1664 C CA . GLN B 1 83 ? -4.656 -8.82 4.711 1 98.88 83 GLN B CA 1
ATOM 1665 C C . GLN B 1 83 ? -4.625 -8.188 6.098 1 98.88 83 GLN B C 1
ATOM 1667 O O . GLN B 1 83 ? -4.871 -6.988 6.242 1 98.88 83 GLN B O 1
ATOM 1672 N N . ASP B 1 84 ? -4.312 -8.992 7.094 1 98.88 84 ASP B N 1
ATOM 1673 C CA . ASP B 1 84 ? -4.234 -8.492 8.461 1 98.88 84 ASP B CA 1
ATOM 1674 C C . ASP B 1 84 ? -3.105 -7.473 8.609 1 98.88 84 ASP B C 1
ATOM 1676 O O . ASP B 1 84 ? -3.285 -6.43 9.242 1 98.88 84 ASP B O 1
ATOM 1680 N N . LEU B 1 85 ? -1.988 -7.766 8.07 1 98.88 85 LEU B N 1
ATOM 1681 C CA . LEU B 1 85 ? -0.854 -6.852 8.125 1 98.88 85 LEU B CA 1
ATOM 1682 C C . LEU B 1 85 ? -1.164 -5.559 7.375 1 98.88 85 LEU B C 1
ATOM 1684 O O . LEU B 1 85 ? -0.815 -4.469 7.836 1 98.88 85 LEU B O 1
ATOM 1688 N N . TRP B 1 86 ? -1.82 -5.691 6.25 1 98.94 86 TRP B N 1
ATOM 1689 C CA . TRP B 1 86 ? -2.201 -4.516 5.477 1 98.94 86 TRP B CA 1
ATOM 1690 C C . TRP B 1 86 ? -3.139 -3.617 6.277 1 98.94 86 TRP B C 1
ATOM 1692 O O . TRP B 1 86 ? -2.977 -2.395 6.289 1 98.94 86 TRP B O 1
ATOM 1702 N N . ALA B 1 87 ? -4.113 -4.254 6.906 1 98.94 87 ALA B N 1
ATOM 1703 C CA . ALA B 1 87 ? -5.082 -3.469 7.668 1 98.94 87 ALA B CA 1
ATOM 1704 C C . ALA B 1 87 ? -4.395 -2.66 8.766 1 98.94 87 ALA B C 1
ATOM 1706 O O . ALA B 1 87 ? -4.691 -1.479 8.953 1 98.94 87 ALA B O 1
ATOM 1707 N N . LYS B 1 88 ? -3.463 -3.295 9.461 1 98.94 88 LYS B N 1
ATOM 1708 C CA . LYS B 1 88 ? -2.699 -2.602 10.492 1 98.94 88 LYS B CA 1
ATOM 1709 C C . LYS B 1 88 ? -1.83 -1.501 9.891 1 98.94 88 LYS B C 1
ATOM 1711 O O . LYS B 1 88 ? -1.705 -0.417 10.469 1 98.94 88 LYS B O 1
ATOM 1716 N N . SER B 1 89 ? -1.265 -1.769 8.758 1 98.88 89 SER B N 1
ATOM 1717 C CA . SER B 1 89 ? -0.422 -0.792 8.078 1 98.88 89 SER B CA 1
ATOM 1718 C C . SER B 1 89 ? -1.234 0.414 7.617 1 98.88 89 SER B C 1
ATOM 1720 O O . SER B 1 89 ? -0.78 1.555 7.73 1 98.88 89 SER B O 1
ATOM 1722 N N . ARG B 1 90 ? -2.457 0.177 7.094 1 98.88 90 ARG B N 1
ATOM 1723 C CA . ARG B 1 90 ? -3.324 1.271 6.668 1 98.88 90 ARG B CA 1
ATOM 1724 C C . ARG B 1 90 ? -3.613 2.221 7.824 1 98.88 90 ARG B C 1
ATOM 1726 O O . ARG B 1 90 ? -3.533 3.441 7.668 1 98.88 90 ARG B O 1
ATOM 1733 N N . GLU B 1 91 ? -3.951 1.621 8.977 1 98.75 91 GLU B N 1
ATOM 1734 C CA . GLU B 1 91 ? -4.277 2.459 10.125 1 98.75 91 GLU B CA 1
ATOM 1735 C C . GLU B 1 91 ? -3.068 3.279 10.57 1 98.75 91 GLU B C 1
ATOM 1737 O O . GLU B 1 91 ? -3.188 4.477 10.836 1 98.75 91 GLU B O 1
ATOM 1742 N N . ALA B 1 92 ? -1.93 2.635 10.656 1 98.75 92 ALA B N 1
ATOM 1743 C CA . ALA B 1 92 ? -0.714 3.33 11.07 1 98.75 92 ALA B CA 1
ATOM 1744 C C . ALA B 1 92 ? -0.344 4.43 10.078 1 98.75 92 ALA B C 1
ATOM 1746 O O . ALA B 1 92 ? 0.074 5.52 10.477 1 98.75 92 ALA B O 1
ATOM 1747 N N . ASP B 1 93 ? -0.507 4.199 8.789 1 98.62 93 ASP B N 1
ATOM 1748 C CA . ASP B 1 93 ? -0.202 5.184 7.754 1 98.62 93 ASP B CA 1
ATOM 1749 C C . ASP B 1 93 ? -1.133 6.387 7.852 1 98.62 93 ASP B C 1
ATOM 1751 O O . ASP B 1 93 ? -0.692 7.531 7.715 1 98.62 93 ASP B O 1
ATOM 1755 N N . CYS B 1 94 ? -2.393 6.098 8.039 1 98.44 94 CYS B N 1
ATOM 1756 C CA . CYS B 1 94 ? -3.326 7.215 8.07 1 98.44 94 CYS B CA 1
ATOM 1757 C C . CYS B 1 94 ? -3.15 8.031 9.344 1 98.44 94 CYS B C 1
ATOM 1759 O O . CYS B 1 94 ? -3.383 9.242 9.344 1 98.44 94 CYS B O 1
ATOM 1761 N N . ASP B 1 95 ? -2.639 7.402 10.461 1 96.69 95 ASP B N 1
ATOM 1762 C CA . ASP B 1 95 ? -2.273 8.156 11.656 1 96.69 95 ASP B CA 1
ATOM 1763 C C . ASP B 1 95 ? -1.106 9.102 11.375 1 96.69 95 ASP B C 1
ATOM 1765 O O . ASP B 1 95 ? -1.111 10.25 11.82 1 96.69 95 ASP B O 1
ATOM 1769 N N . VAL B 1 96 ? -0.175 8.633 10.609 1 96.81 96 VAL B N 1
ATOM 1770 C CA . VAL B 1 96 ? 0.972 9.453 10.234 1 96.81 96 VAL B CA 1
ATOM 1771 C C . VAL B 1 96 ? 0.524 10.562 9.281 1 96.81 96 VAL B C 1
ATOM 1773 O O . VAL B 1 96 ? 0.898 11.727 9.461 1 96.81 96 VAL B O 1
ATOM 1776 N N . TYR B 1 97 ? -0.301 10.234 8.352 1 96.31 97 TYR B N 1
ATOM 1777 C CA . TYR B 1 97 ? -0.758 11.148 7.312 1 96.31 97 TYR B CA 1
ATOM 1778 C C . TYR B 1 97 ? -1.514 12.32 7.914 1 96.31 97 TYR B C 1
ATOM 1780 O O . TYR B 1 97 ? -1.438 13.445 7.406 1 96.31 97 TYR B O 1
ATOM 1788 N N . THR B 1 98 ? -2.195 12.086 9.016 1 95.31 98 THR B N 1
ATOM 1789 C CA . THR B 1 98 ? -3.08 13.125 9.539 1 95.31 98 THR B CA 1
ATOM 1790 C C . THR B 1 98 ? -2.516 13.719 10.828 1 95.3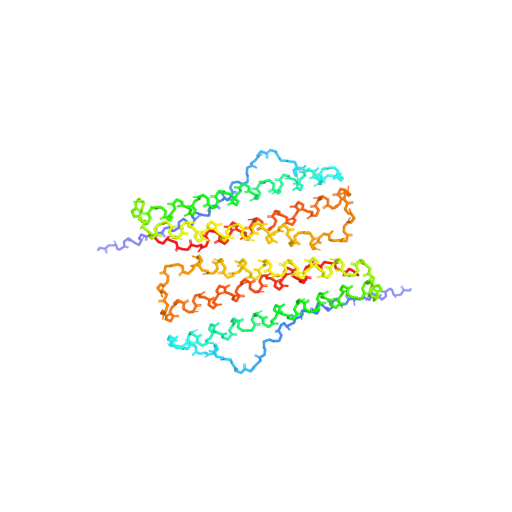1 98 THR B C 1
ATOM 1792 O O . THR B 1 98 ? -3.244 14.344 11.594 1 95.31 98 THR B O 1
ATOM 1795 N N . VAL B 1 99 ? -1.25 13.562 11.102 1 89.06 99 VAL B N 1
ATOM 1796 C CA . VAL B 1 99 ? -0.645 13.906 12.383 1 89.06 99 VAL B CA 1
ATOM 1797 C C . VAL B 1 99 ? -0.816 15.406 12.656 1 89.06 99 VAL B C 1
ATOM 1799 O O . VAL B 1 99 ? -0.989 15.82 13.805 1 89.06 99 VAL B O 1
ATOM 1802 N N . ASN B 1 100 ? -0.961 16.25 11.625 1 85.75 100 ASN B N 1
ATOM 1803 C CA . ASN B 1 100 ? -1.008 17.688 11.805 1 85.75 100 ASN B CA 1
ATOM 1804 C C . ASN B 1 100 ? -2.424 18.234 11.633 1 85.75 100 ASN B C 1
ATOM 1806 O O . ASN B 1 100 ? -2.639 19.453 11.672 1 85.75 100 ASN B O 1
ATOM 1810 N N . ALA B 1 101 ? -3.434 17.516 11.281 1 86.12 101 ALA B N 1
ATOM 1811 C CA . ALA B 1 101 ? -4.781 17.984 10.969 1 86.12 101 ALA B CA 1
ATOM 1812 C C . ALA B 1 101 ? -5.547 18.328 12.242 1 86.12 101 ALA B C 1
ATOM 1814 O O . ALA B 1 101 ? -6.602 18.969 12.188 1 86.12 101 ALA B O 1
ATOM 1815 N N . GLY B 1 102 ? -5.02 18.266 13.562 1 86.25 102 GLY B N 1
ATOM 1816 C CA . GLY B 1 102 ? -5.73 18.5 14.805 1 86.25 102 GLY B CA 1
ATOM 1817 C C . GLY B 1 102 ? -6.762 17.438 15.125 1 86.25 102 GLY B C 1
ATOM 1818 O O . GLY B 1 102 ? -7.914 17.531 14.695 1 86.25 102 GLY B O 1
ATOM 1819 N N . LYS B 1 103 ? -6.383 16.469 15.812 1 89.25 103 LYS B N 1
ATOM 1820 C CA . LYS B 1 103 ? -7.234 15.344 16.172 1 89.25 103 LYS B CA 1
ATOM 1821 C C . LYS B 1 103 ? -8.547 15.812 16.781 1 89.25 103 LYS B C 1
ATOM 1823 O O . LYS B 1 103 ? -8.562 16.734 17.609 1 89.25 103 LYS B O 1
ATOM 1828 N N . GLY B 1 104 ? -9.602 15.227 16.266 1 90 104 GLY B N 1
ATOM 1829 C CA . GLY B 1 104 ? -10.914 15.547 16.828 1 90 104 GLY B CA 1
ATOM 1830 C C . GLY B 1 104 ? -11.656 16.609 16.031 1 90 104 GLY B C 1
ATOM 1831 O O . GLY B 1 104 ? -12.844 16.844 16.266 1 90 104 GLY B O 1
ATOM 1832 N N . THR B 1 105 ? -11.031 17.359 15.062 1 94.38 105 THR B N 1
ATOM 1833 C CA . THR B 1 105 ? -11.695 18.344 14.203 1 94.38 105 THR B CA 1
ATOM 1834 C C . THR B 1 105 ? -12.352 17.656 13.016 1 94.38 105 THR B C 1
ATOM 1836 O O . THR B 1 105 ? -12.055 16.484 12.719 1 94.38 105 THR B O 1
ATOM 1839 N N . GLN B 1 106 ? -13.273 18.312 12.406 1 95.44 106 GLN B N 1
ATOM 1840 C CA . GLN B 1 106 ? -13.898 17.781 11.195 1 95.44 106 GLN B CA 1
ATOM 1841 C C . GLN B 1 106 ? -12.875 17.625 10.078 1 95.44 106 GLN B C 1
ATOM 1843 O O . GLN B 1 106 ? -12.945 16.672 9.305 1 95.44 106 GLN B O 1
ATOM 1848 N N . ALA B 1 107 ? -11.969 18.547 10.023 1 94.69 107 ALA B N 1
ATOM 1849 C CA . ALA B 1 107 ? -10.906 18.469 9.031 1 94.69 107 ALA B CA 1
ATOM 1850 C C . ALA B 1 107 ? -10.07 17.203 9.211 1 94.69 107 ALA B C 1
ATOM 1852 O O . ALA B 1 107 ? -9.711 16.531 8.234 1 94.69 107 ALA B O 1
ATOM 1853 N N . TYR B 1 108 ? -9.797 16.844 10.492 1 96.31 108 TYR B N 1
ATOM 1854 C CA . TYR B 1 108 ? -9.086 15.609 10.82 1 96.31 108 TYR B CA 1
ATOM 1855 C C . TYR B 1 108 ? -9.875 14.383 10.359 1 96.31 108 TYR B C 1
ATOM 1857 O O . TYR B 1 108 ? -9.328 13.477 9.734 1 96.31 108 TYR B O 1
ATOM 1865 N N . GLU B 1 109 ? -11.164 14.406 10.641 1 97.81 109 GLU B N 1
ATOM 1866 C CA . GLU B 1 109 ? -12 13.266 10.273 1 97.81 109 GLU B CA 1
ATOM 1867 C C . GLU B 1 109 ? -12.102 13.109 8.758 1 97.81 109 GLU B C 1
ATOM 1869 O O . GLU B 1 109 ? -12.094 11.992 8.234 1 97.81 109 GLU B O 1
ATOM 1874 N N . ILE B 1 110 ? -12.195 14.195 8.07 1 97.88 110 ILE B N 1
ATOM 1875 C CA . ILE B 1 110 ? -12.258 14.164 6.617 1 97.88 110 ILE B CA 1
ATOM 1876 C C . ILE B 1 110 ? -10.945 13.609 6.055 1 97.88 110 ILE B C 1
ATOM 1878 O O . ILE B 1 110 ? -10.961 12.742 5.176 1 97.88 110 ILE B O 1
ATOM 1882 N N . ALA B 1 111 ? -9.82 14.039 6.602 1 97.06 111 ALA B N 1
ATOM 1883 C CA . ALA B 1 111 ? -8.516 13.562 6.141 1 97.06 111 ALA B CA 1
ATOM 1884 C C . ALA B 1 111 ? -8.344 12.07 6.418 1 97.06 111 ALA B C 1
ATOM 1886 O O . ALA B 1 111 ? -7.805 11.336 5.586 1 97.06 111 ALA B O 1
ATOM 1887 N N . GLN B 1 112 ? -8.805 11.648 7.609 1 98.25 112 GLN B N 1
ATOM 1888 C CA . GLN B 1 112 ? -8.789 10.219 7.926 1 98.25 112 GLN B CA 1
ATOM 1889 C C . GLN B 1 112 ? -9.617 9.422 6.922 1 98.25 112 GLN B C 1
ATOM 1891 O O . GLN B 1 112 ? -9.164 8.398 6.414 1 98.25 112 GLN B O 1
ATOM 1896 N N . ASN B 1 113 ? -10.797 9.922 6.625 1 98.75 113 ASN B N 1
ATOM 1897 C CA . ASN B 1 113 ? -11.664 9.25 5.672 1 98.75 113 ASN B CA 1
ATOM 1898 C C . ASN B 1 113 ? -11.023 9.164 4.289 1 98.75 113 ASN B C 1
ATOM 1900 O O . ASN B 1 113 ? -11.047 8.109 3.652 1 98.75 113 ASN B O 1
ATOM 1904 N N . ASP B 1 114 ? -10.461 10.219 3.863 1 98.31 114 ASP B N 1
ATOM 1905 C CA . ASP B 1 114 ? -9.852 10.266 2.539 1 98.31 114 ASP B CA 1
ATOM 1906 C C . ASP B 1 114 ? -8.664 9.312 2.449 1 98.31 114 ASP B C 1
ATOM 1908 O O . ASP B 1 114 ? -8.5 8.602 1.452 1 98.31 114 ASP B O 1
ATOM 1912 N N . CYS B 1 115 ? -7.844 9.289 3.479 1 98.56 115 CYS B N 1
ATOM 1913 C CA . CYS B 1 115 ? -6.695 8.391 3.527 1 98.56 115 CYS B CA 1
ATOM 1914 C C . CYS B 1 115 ? -7.141 6.934 3.484 1 98.56 115 CYS B C 1
ATOM 1916 O O . CYS B 1 115 ? -6.637 6.152 2.68 1 98.56 115 CYS B O 1
ATOM 1918 N N . ARG B 1 116 ? -8.07 6.633 4.305 1 98.88 116 ARG B N 1
ATOM 1919 C CA . ARG B 1 116 ? -8.547 5.258 4.383 1 98.88 116 ARG B CA 1
ATOM 1920 C C . ARG B 1 116 ? -9.219 4.836 3.076 1 98.88 116 ARG B C 1
ATOM 1922 O O . ARG B 1 116 ? -9.086 3.688 2.646 1 98.88 116 ARG B O 1
ATOM 1929 N N . ALA B 1 117 ? -9.961 5.75 2.434 1 98.88 117 ALA B N 1
ATOM 1930 C CA . ALA B 1 117 ? -10.57 5.453 1.14 1 98.88 117 ALA B CA 1
ATOM 1931 C C . ALA B 1 117 ? -9.508 5.172 0.083 1 98.88 117 ALA B C 1
ATOM 1933 O O . ALA B 1 117 ? -9.578 4.164 -0.625 1 98.88 117 ALA B O 1
ATOM 1934 N N . GLN B 1 118 ? -8.547 6.047 0.032 1 98.75 118 GLN B N 1
ATOM 1935 C CA . GLN B 1 118 ? -7.492 5.906 -0.968 1 98.75 118 GLN B CA 1
ATOM 1936 C C . GLN B 1 118 ? -6.73 4.598 -0.783 1 98.75 118 GLN B C 1
ATOM 1938 O O . GLN B 1 118 ? -6.48 3.877 -1.752 1 98.75 118 GLN B O 1
ATOM 1943 N N . LYS B 1 119 ? -6.355 4.293 0.423 1 98.88 119 LYS B N 1
ATOM 1944 C CA . LYS B 1 119 ? -5.625 3.055 0.689 1 98.88 119 LYS B CA 1
ATOM 1945 C C . LYS B 1 119 ? -6.492 1.832 0.405 1 98.88 119 LYS B C 1
ATOM 1947 O O . LYS B 1 119 ? -5.992 0.805 -0.06 1 98.88 119 LYS B O 1
ATOM 1952 N N . SER B 1 120 ? -7.75 1.922 0.666 1 98.94 120 SER B N 1
ATOM 1953 C CA . SER B 1 120 ? -8.656 0.817 0.354 1 98.94 120 SER B CA 1
ATOM 1954 C C . SER B 1 120 ? -8.773 0.61 -1.152 1 98.94 120 SER B C 1
ATOM 1956 O O . SER B 1 120 ? -8.812 -0.527 -1.626 1 98.94 120 SER B O 1
ATOM 1958 N N . ASP B 1 121 ? -8.828 1.697 -1.87 1 98.88 121 ASP B N 1
ATOM 1959 C CA . ASP B 1 121 ? -8.875 1.601 -3.326 1 98.88 121 ASP B CA 1
ATOM 1960 C C . ASP B 1 121 ? -7.621 0.936 -3.879 1 98.88 121 ASP B C 1
ATOM 1962 O O . ASP B 1 121 ? -7.703 0.063 -4.746 1 98.88 121 ASP B O 1
ATOM 1966 N N . GLU B 1 122 ? -6.504 1.343 -3.418 1 98.62 122 GLU B N 1
ATOM 1967 C CA . GLU B 1 122 ? -5.238 0.746 -3.83 1 98.62 122 GLU B CA 1
ATOM 1968 C C . GLU B 1 122 ? -5.195 -0.742 -3.492 1 98.62 122 GLU B C 1
ATOM 1970 O O . GLU B 1 122 ? -4.703 -1.55 -4.285 1 98.62 122 GLU B O 1
ATOM 1975 N N . ARG B 1 123 ? -5.719 -1.06 -2.338 1 98.88 123 ARG B N 1
ATOM 1976 C CA . ARG B 1 123 ? -5.754 -2.459 -1.925 1 98.88 123 ARG B CA 1
ATOM 1977 C C . ARG B 1 123 ? -6.652 -3.277 -2.848 1 98.88 123 ARG B C 1
ATOM 1979 O O . ARG B 1 123 ? -6.316 -4.41 -3.203 1 98.88 123 ARG B O 1
ATOM 1986 N N . SER B 1 124 ? -7.758 -2.689 -3.188 1 98.75 124 SER B N 1
ATOM 1987 C CA . SER B 1 124 ? -8.641 -3.363 -4.133 1 98.75 124 SER B CA 1
ATOM 1988 C C . SER B 1 124 ? -7.91 -3.703 -5.426 1 98.75 124 SER B C 1
ATOM 1990 O O . SER B 1 124 ? -8.023 -4.824 -5.934 1 98.75 124 SER B O 1
ATOM 1992 N N . GLU B 1 125 ? -7.18 -2.756 -5.91 1 97.94 125 GLU B N 1
ATOM 1993 C CA . GLU B 1 125 ? -6.426 -2.971 -7.145 1 97.94 125 GLU B CA 1
ATOM 1994 C C . GLU B 1 125 ? -5.402 -4.09 -6.977 1 97.94 125 GLU B C 1
ATOM 1996 O O . GLU B 1 125 ? -5.254 -4.938 -7.855 1 97.94 125 GLU B O 1
ATOM 2001 N N . PHE B 1 126 ? -4.695 -4.105 -5.891 1 98.62 126 PHE B N 1
ATOM 2002 C CA . PHE B 1 126 ? -3.729 -5.164 -5.613 1 98.62 126 PHE B CA 1
ATOM 2003 C C . PHE B 1 126 ? -4.406 -6.527 -5.598 1 98.62 126 PHE B C 1
ATOM 2005 O O . PHE B 1 126 ? -3.957 -7.457 -6.27 1 98.62 126 PHE B O 1
ATOM 2012 N N . LEU B 1 127 ? -5.539 -6.613 -4.863 1 98.38 127 LEU B N 1
ATOM 2013 C CA . LEU B 1 127 ? -6.234 -7.883 -4.711 1 98.38 127 LEU B CA 1
ATOM 2014 C C . LEU B 1 127 ? -6.746 -8.391 -6.055 1 98.38 127 LEU B C 1
ATOM 2016 O O . LEU B 1 127 ? -6.742 -9.602 -6.309 1 98.38 127 LEU B O 1
ATOM 2020 N N . GLN B 1 128 ? -7.098 -7.473 -6.918 1 97.12 128 GLN B N 1
ATOM 2021 C CA . GLN B 1 128 ? -7.578 -7.836 -8.242 1 97.12 128 GLN B CA 1
ATOM 2022 C C . GLN B 1 128 ? -6.426 -8.258 -9.148 1 97.12 128 GLN B C 1
ATOM 2024 O O . GLN B 1 128 ? -6.633 -8.977 -10.133 1 97.12 128 GLN B O 1
ATOM 2029 N N . SER B 1 129 ? -5.258 -7.777 -8.844 1 95.12 129 SER B N 1
ATOM 2030 C CA . SER B 1 129 ? -4.109 -8.047 -9.695 1 95.12 129 SER B CA 1
ATOM 2031 C C . SER B 1 129 ? -3.521 -9.43 -9.414 1 95.12 129 SER B C 1
ATOM 2033 O O . SER B 1 129 ? -2.723 -9.945 -10.195 1 95.12 129 SER B O 1
ATOM 2035 N N . VAL B 1 130 ? -3.861 -9.969 -8.258 1 94.56 130 VAL B N 1
ATOM 2036 C CA . VAL B 1 130 ? -3.336 -11.289 -7.914 1 94.56 130 VAL B CA 1
ATOM 2037 C C . VAL B 1 130 ? -3.898 -12.328 -8.875 1 94.56 130 VAL B C 1
ATOM 2039 O O . VAL B 1 130 ? -5.117 -12.484 -8.992 1 94.56 130 VAL B O 1
ATOM 2042 N N . GLY B 1 131 ? -2.979 -12.82 -9.836 1 78 131 GLY B N 1
ATOM 2043 C CA . GLY B 1 131 ? -3.332 -13.664 -10.977 1 78 131 GLY B CA 1
ATOM 2044 C C . GLY B 1 131 ? -3.531 -15.117 -10.602 1 78 131 GLY B C 1
ATOM 2045 O O . GLY B 1 131 ? -2.604 -15.773 -10.125 1 78 131 GLY B O 1
ATOM 2046 N N . LEU B 1 132 ? -4.637 -15.5 -10.242 1 65.88 132 LEU B N 1
ATOM 2047 C CA . LEU B 1 132 ? -5.004 -16.906 -10.148 1 65.88 132 LEU B CA 1
ATOM 2048 C C . LEU B 1 132 ? -5.793 -17.344 -11.375 1 65.88 132 LEU B C 1
ATOM 2050 O O . LEU B 1 132 ? -6.59 -16.578 -11.922 1 65.88 132 LEU B O 1
ATOM 2054 N N . GLU B 1 133 ? -4.91 -17.875 -12.547 1 52.25 133 GLU B N 1
ATOM 2055 C CA . GLU B 1 133 ? -5.559 -18.484 -13.695 1 52.25 133 GLU B CA 1
ATOM 2056 C C . GLU B 1 133 ? -6.465 -19.641 -13.273 1 52.25 133 GLU B C 1
ATOM 2058 O O . GLU B 1 133 ? -6.254 -20.234 -12.219 1 52.25 133 GLU B O 1
#

Solvent-accessible surface area (backbone atoms only — not comparable to full-atom values): 14880 Å² total; per-residue (Å²): 136,87,81,79,81,79,79,78,79,79,76,77,77,71,79,69,76,73,69,71,86,61,92,54,61,63,58,87,61,84,47,70,69,36,47,38,46,21,25,50,49,48,22,52,52,23,44,49,50,23,51,48,30,49,52,53,42,52,50,54,52,54,72,70,34,61,84,90,32,71,66,41,53,50,50,54,50,43,46,50,52,22,51,52,36,39,54,54,20,52,54,36,42,38,52,54,56,43,65,80,52,45,87,89,38,67,66,24,53,30,50,44,22,48,42,53,17,53,52,24,45,54,46,24,53,52,43,65,60,47,78,76,129,134,86,82,77,80,78,78,78,78,79,74,77,77,71,80,69,75,74,69,71,87,61,91,52,62,62,57,87,63,83,46,71,68,35,46,38,47,22,25,50,49,48,22,53,51,24,44,49,51,23,52,49,29,49,52,52,43,51,51,54,53,54,72,70,36,62,86,88,31,70,65,42,53,51,50,53,49,44,46,50,53,21,51,52,33,39,54,54,20,52,54,36,43,37,52,51,57,44,65,82,52,46,86,89,38,67,67,23,52,30,49,44,23,47,42,51,17,52,53,23,45,53,48,23,53,53,41,63,60,47,77,76,129

Foldseek 3Di:
DPPPPPPPPPPPPPPPPPPPPDDALQPPDDDLVSLLRRLQVLLVVLLVLLVVLLVVLLVLLPVQDPPPDPVSVVVVVVSVVVVVVLVVVLVVVLCVVLVPVDPPDSSSSSSSSNSSSVSSNVSSVVSNPPDRD/DPPPPPPPPPPPPPPPPPPPPDDALQPPQDDLVSLLRRLQVLLVVLLVLLVVLLVVLLVLLPVQDPPPDPVSVVVVVVSVVVVVVLVVVLVVVLCVVLVPVDPPDSSSSSSSSNSSSVSSNVSSVVSNPPDRD

Radius of gyration: 23.83 Å; Cα contacts (8 Å, |Δi|>4): 233; chains: 2; bounding box: 53×86×79 Å

pLDDT: mean 87.91, std 18.72, range [32.78, 98.94]

Secondary structure (DSSP, 8-state):
---------------------S--TTTT--SHHHHHHHHHHHHHHHHHHHHHHHHHHHHHHHHHS-TT-HHHHHHHHHHHHHHHHHHHHHHHHHHHHTTTS-TTSHHHHHHHHHHHHHHHHHHHHHHHHS---/---------------------S--TTTT--SHHHHHHHHHHHHHHHHHHHHHHHHHHHHHHHHHS-TT-HHHHHHHHHHHHHHHHHHHHHHHHHHHHTTTS-TTSHHHHHHHHHHHHHHHHHHHHHHHHS---